Protein 1H7N (pdb70)

InterPro domains:
  IPR001731 Delta-aminolevulinic acid dehydratase [NF006762] (25-340)
  IPR001731 Delta-aminolevulinic acid dehydratase [PF00490] (22-337)
  IPR001731 Delta-aminolevulinic acid dehydratase [PIRSF001415] (22-340)
  IPR001731 Delta-aminolevulinic acid dehydratase [PR00144] (134-148)
  IPR001731 Delta-aminolevulinic acid dehydratase [PR00144] (165-184)
  IPR001731 Delta-aminolevulinic acid dehydratase [PR00144] (204-223)
  IPR001731 Delta-aminolevulinic acid dehydratase [PR00144] (256-272)
  IPR001731 Delta-aminolevulinic acid dehydratase [PR00144] (282-297)
  IPR001731 Delta-aminolevulinic acid dehydratase [PR00144] (312-331)
  IPR001731 Delta-aminolevulinic acid dehydratase [PTHR11458] (10-341)
  IPR001731 Delta-aminolevulinic acid dehydratase [SM01004] (13-338)
  IPR013785 Aldolase-type TIM barrel [G3DSA:3.20.20.70] (1-342)
  IPR030656 Delta-aminolevulinic acid dehydratase, active site [PS00169] (256-268)

Radius of gyration: 21.93 Å; Cα contacts (8 Å, |Δi|>4): 673; chains: 1; bounding box: 39×44×82 Å

CATH classification: 3.20.20.70

Organism: Saccharomyces cerevisiae (strain ATCC 204508 / S288c) (NCBI:txid559292)

Secondary structure (DSSP, 8-state):
---------PPPPGGG--GGGSSSHHHHHHT-SS---GGGEEEEEEEESSTT-EEE-TTSTT-EEE-HHHHHHHHHHHHHTT--EEEEEEE--STT--BTT-GGGG-TTSHHHHHHHHHHHH-TTSEEEEEE-STTTBTT--SSPBPTTSSB-HHHHHHHHHHHHHHHHHHT-SEEEE----TTHHHHHHHHHHHTT-TTT-EEEEEEEEB-SS--HHHHHHHT---SSS-STTTSBPTT-HHHHHHHHHHHHHTT-SEEEEESSGGGHHHHHHHHHHTTTS-EEEEE-HHHHHHHHHHHHTTSS-HHHHHHHHHHHHHHTT-SEEEETTHHHHHHHTT-

GO terms:
  GO:0004655 porphobilinogen synthase activity (F, IDA)
  GO:0008270 zinc ion binding (F, IDA)
  GO:0004655 porphobilinogen synthase activity (F, IMP)
  GO:0005634 nucleus (C, HDA)
  GO:0005737 cytoplasm (C, HDA)
  GO:0006783 heme biosynthetic process (P, IMP)

Solvent-accessible surface area: 16660 Å² total; per-residue (Å²): 218,180,95,82,146,176,143,180,122,154,122,106,121,162,100,80,87,130,61,57,24,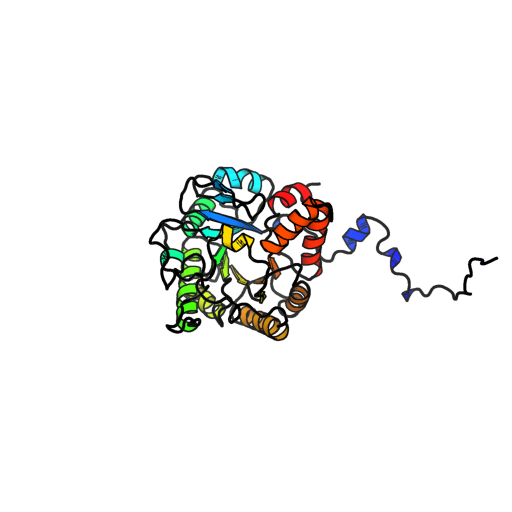123,101,96,82,88,30,131,99,179,110,50,158,78,111,23,64,48,84,25,0,6,2,2,3,1,0,2,28,70,64,93,25,74,55,134,9,145,42,1,34,113,9,20,27,2,0,28,101,105,0,89,113,45,0,127,61,10,49,86,72,24,5,128,8,0,0,1,3,1,1,11,80,103,124,87,35,72,39,85,52,0,78,12,3,19,51,92,79,7,7,4,8,77,0,0,108,25,0,91,123,104,22,84,155,5,83,0,4,0,12,0,6,0,10,6,8,2,63,26,5,12,1,0,11,43,118,161,108,38,76,39,26,138,138,146,0,12,63,45,0,12,39,0,0,14,49,1,7,134,18,24,6,46,1,0,0,0,6,0,5,5,84,19,0,0,152,34,0,37,136,18,0,75,110,29,114,16,29,152,128,6,58,0,3,0,0,0,0,14,0,8,48,149,22,16,44,16,27,70,72,0,1,48,3,59,27,51,141,62,92,14,150,138,22,7,16,58,74,100,12,132,43,84,0,90,171,6,0,84,59,1,52,91,42,18,8,48,0,0,0,0,10,3,0,52,105,24,42,87,6,0,96,13,0,18,104,35,0,148,123,33,32,5,0,0,2,1,2,1,10,3,2,22,87,25,17,57,24,25,140,172,63,104,47,86,43,84,83,35,0,42,109,14,0,93,3,0,4,151,8,14,0,93,41,0,0,0,2,0,0,32,42,0,0,63,38,44,98,151

B-factor: mean 21.44, std 12.32, range [6.53, 101.84]

Foldseek 3Di:
DDDDDDDDDDPDDPVVDPPVQDVDPVSVVVPFPDDDDLAQEEEEAEEELPQQDFADQVLFPPHTHHHLVCVLVVCVVVVVLPHAYYEYAFAYDDPPQAALALPCLLPCSTRLLSVQVSCCVRPVRHAYEYEFFRLLRHPFLAGFHADPVRHHDQVSGLVSRLVSLLSSLVSHHQEYEYPRQRPPSLLSNLVSCVVVVCNVRYAYEYQQQFADDDQAVSVCSSSVRAGHPDHSDVRHDHLVCLVSSLVSLLVNVVSRHQEYEHPAALSPLVSLLSSCVSVVVHAYEHEPHRRNNSVLVVCVVVVNDPSVVVVCVRVSSRVNSRHSHYHDNCSSVVSVVVVD

Sequence (340 aa):
MHTAEFLETEPTEISSVLAGGYNHPLLRQWQSERQLTKNMLIFPLFISDNPDDFTEIDSLPNINRIGVNRLKDYLKPLVAKGLRSVILFGVPLIPGTKDPVGTAADDPAGPVIQGIKFIREYFPELYIICDVCLCEYTSHGHCGVLYDDGTINRERSVSRLAAVAVNYAKAGAHCVAPSDMIDGRIRDIKRGLINANLAHKTFVLSYAAKFSGNLYGPFRDAACSAPSNGDRKCYQLPPAGRGLARRALERDMSEGADGIIVKPSTFYLDIMRDASEICKDLPICAYHVSGEYAMLHAAAEKGVVDLKTIAFESHQGFLRAGARLIITYLAPEFLDWLDE

Structure (mmCIF, N/CA/C/O backbone):
data_1H7N
#
_entry.id   1H7N
#
_cell.length_a   103.200
_cell.length_b   103.200
_cell.length_c   167.700
_cell.angle_alpha   90.00
_cell.angle_beta   90.00
_cell.angle_gamma   90.00
#
_symmetry.space_group_name_H-M   'I 4 2 2'
#
loop_
_entity.id
_entity.type
_entity.pdbx_description
1 polymer '5-AMINOLAEVULINIC ACID DEHYDRATASE'
2 non-polymer 'LAEVULINIC ACID'
3 non-polymer 'ZINC ION'
4 water water
#
loop_
_atom_site.group_PDB
_atom_site.id
_atom_site.type_symbol
_atom_site.label_atom_id
_atom_site.label_alt_id
_atom_site.label_comp_id
_atom_site.label_asym_id
_atom_site.label_entity_id
_atom_site.label_seq_id
_atom_site.pdbx_PDB_ins_code
_atom_site.Cartn_x
_atom_site.Cartn_y
_atom_site.Cartn_z
_atom_site.occupancy
_atom_site.B_iso_or_equiv
_atom_site.auth_seq_id
_atom_site.auth_comp_id
_atom_site.auth_asym_id
_atom_site.auth_atom_id
_atom_site.pdbx_PDB_model_num
ATOM 1 N N . MET A 1 1 ? 31.569 16.252 -46.246 1.00 19.39 1 MET A N 1
ATOM 2 C CA . MET A 1 1 ? 31.244 17.153 -45.140 1.00 19.81 1 MET A CA 1
ATOM 3 C C . MET A 1 1 ? 30.586 16.369 -43.998 1.00 18.56 1 MET A C 1
ATOM 4 O O . MET A 1 1 ? 29.805 15.484 -44.316 1.00 20.31 1 MET A O 1
ATOM 9 N N . HIS A 1 2 ? 30.909 16.714 -42.761 1.00 17.00 2 HIS A N 1
ATOM 10 C CA . HIS A 1 2 ? 30.093 16.223 -41.638 1.00 17.64 2 HIS A CA 1
ATOM 11 C C . HIS A 1 2 ? 28.820 17.045 -41.674 1.00 11.45 2 HIS A C 1
ATOM 12 O O . HIS A 1 2 ? 28.893 18.267 -41.577 1.00 19.71 2 HIS A O 1
ATOM 19 N N . THR A 1 3 ? 27.669 16.402 -41.833 1.00 17.00 3 THR A N 1
ATOM 20 C CA . THR A 1 3 ? 26.388 17.101 -41.875 1.00 17.35 3 THR A CA 1
ATOM 21 C C . THR A 1 3 ? 25.527 16.664 -40.672 1.00 15.64 3 THR A C 1
ATOM 22 O O . THR A 1 3 ? 25.837 15.573 -40.187 1.00 19.24 3 THR A O 1
ATOM 26 N N . ALA A 1 4 ? 24.568 17.492 -40.293 1.00 23.42 4 ALA A N 1
ATOM 27 C CA . ALA A 1 4 ? 23.669 17.198 -39.178 1.00 18.35 4 ALA A CA 1
ATOM 28 C C . ALA A 1 4 ? 22.700 16.073 -39.526 1.00 19.17 4 ALA A C 1
ATOM 29 O O . ALA A 1 4 ? 21.803 16.211 -40.360 1.00 20.04 4 ALA A O 1
ATOM 31 N N . GLU A 1 5 ? 22.859 14.953 -38.826 1.00 18.68 5 GLU A N 1
ATOM 32 C CA . GLU A 1 5 ? 22.034 13.765 -39.006 1.00 17.07 5 GLU A CA 1
ATOM 33 C C . GLU A 1 5 ? 20.792 13.808 -38.119 1.00 18.07 5 GLU A C 1
ATOM 34 O O . GLU A 1 5 ? 20.903 14.248 -36.976 1.00 15.22 5 GLU A O 1
ATOM 40 N N . PHE A 1 6 ? 19.659 13.385 -38.641 1.00 16.00 6 PHE A N 1
ATOM 41 C CA . PHE A 1 6 ? 18.378 13.415 -37.956 1.00 19.63 6 PHE A CA 1
ATOM 42 C C . PHE A 1 6 ? 17.745 12.032 -38.123 1.00 25.61 6 PHE A C 1
ATOM 43 O O . PHE A 1 6 ? 17.466 11.599 -39.241 1.00 18.46 6 PHE A O 1
ATOM 51 N N . LEU A 1 7 ? 17.530 11.319 -37.009 1.00 15.39 7 LEU A N 1
ATOM 52 C CA . LEU A 1 7 ? 17.003 9.983 -37.217 1.00 11.13 7 LEU A CA 1
ATOM 53 C C . LEU A 1 7 ? 15.505 10.061 -37.515 1.00 15.24 7 LEU A C 1
ATOM 54 O O . LEU A 1 7 ? 14.824 11.004 -37.134 1.00 20.08 7 LEU A O 1
ATOM 59 N N . GLU A 1 8 ? 15.041 9.036 -38.216 1.00 18.66 8 GLU A N 1
ATOM 60 C CA . GLU A 1 8 ? 13.630 8.954 -38.550 1.00 21.48 8 GLU A CA 1
ATOM 61 C C . GLU A 1 8 ? 12.842 8.757 -37.250 1.00 20.79 8 GLU A C 1
ATOM 62 O O . GLU A 1 8 ? 13.230 7.933 -36.435 1.00 27.89 8 GLU A O 1
ATOM 68 N N . THR A 1 9 ? 11.780 9.530 -37.099 1.00 27.51 9 THR A N 1
ATOM 69 C CA . THR A 1 9 ? 10.945 9.514 -35.915 1.00 35.73 9 THR A CA 1
ATOM 70 C C . THR A 1 9 ? 9.607 8.802 -36.106 1.00 28.28 9 THR A C 1
ATOM 71 O O . THR A 1 9 ? 9.094 8.703 -37.208 1.00 31.02 9 THR A O 1
ATOM 75 N N . GLU A 1 10 ? 9.054 8.341 -34.992 1.00 25.69 10 GLU A N 1
ATOM 76 C CA . GLU A 1 10 ? 7.667 7.965 -34.857 1.00 22.67 10 GLU A CA 1
ATOM 77 C C . GLU A 1 10 ? 6.846 9.138 -34.341 1.00 16.40 10 GLU A C 1
ATOM 78 O O . GLU A 1 10 ? 7.388 10.062 -33.717 1.00 18.76 10 GLU A O 1
ATOM 84 N N . PRO A 1 11 ? 5.539 9.091 -34.585 1.00 21.50 11 PRO A N 1
ATOM 85 C CA . PRO A 1 11 ? 4.667 10.133 -34.035 1.00 21.35 11 PRO A CA 1
ATOM 86 C C . PRO A 1 11 ? 4.865 10.241 -32.518 1.00 13.06 11 PRO A C 1
ATOM 87 O O . PRO A 1 11 ? 5.047 9.206 -31.891 1.00 17.22 11 PRO A O 1
ATOM 91 N N . THR A 1 12 ? 4.820 11.463 -32.039 1.00 14.63 12 THR A N 1
ATOM 92 C CA . THR A 1 12 ? 4.905 11.767 -30.610 1.00 11.66 12 THR A CA 1
ATOM 93 C C . THR A 1 12 ? 3.918 10.930 -29.813 1.00 17.02 12 THR A C 1
ATOM 94 O O . THR A 1 12 ? 2.731 10.819 -30.125 1.00 17.04 12 THR A O 1
ATOM 98 N N . GLU A 1 13 ? 4.338 10.289 -28.710 1.00 13.02 13 GLU A N 1
ATOM 99 C CA . GLU A 1 13 ? 3.364 9.668 -27.826 1.00 11.59 13 GLU A CA 1
ATOM 100 C C . GLU A 1 13 ? 2.885 10.718 -26.815 1.00 10.78 13 GLU A C 1
ATOM 101 O O . GLU A 1 13 ? 3.687 11.491 -26.305 1.00 12.29 13 GLU A O 1
ATOM 107 N N . ILE A 1 14 ? 1.578 10.731 -26.565 1.00 11.28 14 ILE A N 1
ATOM 108 C CA . ILE A 1 14 ? 1.020 11.698 -25.635 1.00 12.18 14 ILE A CA 1
ATOM 109 C C . ILE A 1 14 ? 1.695 11.570 -24.251 1.00 9.66 14 ILE A C 1
ATOM 110 O O . ILE A 1 14 ? 1.958 12.591 -23.629 1.00 11.74 14 ILE A O 1
ATOM 115 N N . SER A 1 15 ? 1.987 10.333 -23.869 1.00 12.39 15 SER A N 1
ATOM 116 C CA . SER A 1 15 ? 2.633 10.124 -22.546 1.00 11.49 15 SER A CA 1
ATOM 117 C C . SER A 1 15 ? 3.974 10.815 -22.431 1.00 14.75 15 SER A C 1
ATOM 118 O O . SER A 1 15 ? 4.445 11.044 -21.297 1.00 16.21 15 SER A O 1
ATOM 121 N N . SER A 1 16 ? 4.644 11.168 -23.543 1.00 10.74 16 SER A N 1
ATOM 122 C CA . SER A 1 16 ? 5.930 11.844 -23.516 1.00 10.28 16 SER A CA 1
ATOM 123 C C . SER A 1 16 ? 5.811 13.331 -23.184 1.00 9.73 16 SER A C 1
ATOM 124 O O . SER A 1 16 ? 6.805 13.965 -22.819 1.00 11.66 16 SER A O 1
ATOM 127 N N . VAL A 1 17 ? 4.627 13.913 -23.366 1.00 10.81 17 VAL A N 1
ATOM 128 C CA . VAL A 1 17 ? 4.490 15.359 -23.459 1.00 10.55 17 VAL A CA 1
ATOM 129 C C . VAL A 1 17 ? 4.067 15.955 -22.098 1.00 9.96 17 VAL A C 1
ATOM 130 O O . VAL A 1 17 ? 2.902 15.914 -21.729 1.00 12.11 17 VAL A O 1
ATOM 134 N N . LEU A 1 18 ? 5.080 16.466 -21.423 1.00 11.73 18 LEU A N 1
ATOM 135 C CA . LEU A 1 18 ? 4.898 17.156 -20.142 1.00 9.79 18 LEU A CA 1
ATOM 136 C C . LEU A 1 18 ? 4.838 18.660 -20.302 1.00 12.84 18 LEU A C 1
ATOM 137 O O . LEU A 1 18 ? 4.380 19.356 -19.410 1.00 11.60 18 LEU A O 1
ATOM 142 N N . ALA A 1 19 ? 5.329 19.198 -21.434 1.00 11.68 19 ALA A N 1
ATOM 143 C CA . ALA A 1 19 ? 5.563 20.629 -21.594 1.00 15.62 19 ALA A CA 1
ATOM 144 C C . ALA A 1 19 ? 4.321 21.511 -21.521 1.00 10.73 19 ALA A C 1
ATOM 145 O O . ALA A 1 19 ? 4.428 22.699 -21.188 1.00 11.74 19 ALA A O 1
ATOM 147 N N . GLY A 1 20 ? 3.137 20.975 -21.794 1.00 9.72 20 GLY A N 1
ATOM 148 C CA . GLY A 1 20 ? 1.909 21.749 -21.658 1.00 10.26 20 GLY A CA 1
ATOM 149 C C . GLY A 1 20 ? 1.672 22.293 -20.265 1.00 9.18 20 GLY A C 1
ATOM 150 O O . GLY A 1 20 ? 0.922 23.232 -20.042 1.00 10.49 20 GLY A O 1
ATOM 151 N N . GLY A 1 21 ? 2.341 21.673 -19.282 1.00 12.14 21 GLY A N 1
ATOM 152 C CA . GLY A 1 21 ? 2.116 22.067 -17.913 1.00 13.28 21 GLY A CA 1
ATOM 153 C C . GLY A 1 21 ? 3.029 23.131 -17.380 1.00 11.68 21 GLY A C 1
ATOM 154 O O . GLY A 1 21 ? 2.811 23.596 -16.252 1.00 13.56 21 GLY A O 1
ATOM 155 N N . TYR A 1 22 ? 4.044 23.586 -18.115 1.00 13.56 22 TYR A N 1
ATOM 156 C CA . TYR A 1 22 ? 4.944 24.550 -17.472 1.00 12.70 22 TYR A CA 1
ATOM 157 C C . TYR A 1 22 ? 5.584 25.538 -18.436 1.00 18.08 22 TYR A C 1
ATOM 158 O O . TYR A 1 22 ? 6.745 25.918 -18.234 1.00 17.11 22 TYR A O 1
ATOM 167 N N . ASN A 1 23 ? 4.826 25.972 -19.436 1.00 13.98 23 ASN A N 1
ATOM 168 C CA . ASN A 1 23 ? 5.328 26.889 -20.459 1.00 13.83 23 ASN A CA 1
ATOM 169 C C . ASN A 1 23 ? 5.040 28.361 -20.234 1.00 15.95 23 ASN A C 1
ATOM 170 O O . ASN A 1 23 ? 5.317 29.169 -21.131 1.00 18.34 23 ASN A O 1
ATOM 175 N N . HIS A 1 24 ? 4.519 28.744 -19.080 1.00 15.13 24 HIS A N 1
ATOM 176 C CA . HIS A 1 24 ? 4.202 30.110 -18.694 1.00 11.91 24 HIS A CA 1
ATOM 177 C C . HIS A 1 24 ? 4.552 30.338 -17.227 1.00 19.22 24 HIS A C 1
ATOM 178 O O . HIS A 1 24 ? 4.450 29.416 -16.394 1.00 14.30 24 HIS A O 1
ATOM 185 N N . PRO A 1 25 ? 4.945 31.552 -16.855 1.00 19.17 25 PRO A N 1
ATOM 186 C CA . PRO A 1 25 ? 5.295 31.812 -15.451 1.00 19.30 25 PRO A CA 1
ATOM 187 C C . PRO A 1 25 ? 4.167 31.507 -14.483 1.00 16.59 25 PRO A C 1
ATOM 188 O O . PRO A 1 25 ? 4.462 31.030 -13.371 1.00 18.53 25 PRO A O 1
ATOM 192 N N . LEU A 1 26 ? 2.912 31.771 -14.827 1.00 13.98 26 LEU A N 1
ATOM 193 C CA . LEU A 1 26 ? 1.836 31.440 -13.887 1.00 13.67 26 LEU A CA 1
ATOM 194 C C . LEU A 1 26 ? 1.777 29.928 -13.653 1.00 14.05 26 LEU A C 1
ATOM 195 O O . LEU A 1 26 ? 1.556 29.441 -12.544 1.00 15.02 26 LEU A O 1
ATOM 200 N N . LEU A 1 27 ? 1.979 29.113 -14.680 1.00 13.30 27 LEU A N 1
ATOM 201 C CA . LEU A 1 27 ? 1.966 27.662 -14.560 1.00 14.05 27 LEU A CA 1
ATOM 202 C C . LEU A 1 27 ? 3.066 27.137 -13.656 1.00 15.16 27 LEU A C 1
ATOM 203 O O . LEU A 1 27 ? 2.860 26.213 -12.864 1.00 14.99 27 LEU A O 1
ATOM 208 N N . ARG A 1 28 ? 4.251 27.717 -13.767 1.00 20.59 28 ARG A N 1
ATOM 209 C CA . ARG A 1 28 ? 5.329 27.213 -12.885 1.00 22.41 28 ARG A CA 1
ATOM 210 C C . ARG A 1 28 ? 4.927 27.463 -11.446 1.00 16.28 28 ARG A C 1
ATOM 211 O O . ARG A 1 28 ? 5.342 26.710 -10.550 1.00 24.20 28 ARG A O 1
ATOM 219 N N . GLN A 1 29 ? 4.060 28.423 -11.144 1.00 19.43 29 GLN A N 1
ATOM 220 C CA . GLN A 1 29 ? 3.425 28.567 -9.845 1.00 17.89 29 GLN A CA 1
ATOM 221 C C . GLN A 1 29 ? 2.315 27.554 -9.557 1.00 22.77 29 GLN A C 1
ATOM 222 O O . GLN A 1 29 ? 2.307 26.989 -8.449 1.00 23.49 29 GLN A O 1
ATOM 228 N N . TRP A 1 30 ? 1.378 27.312 -10.459 1.00 15.43 30 TRP A N 1
ATOM 229 C CA . TRP A 1 30 ? 0.387 26.258 -10.410 1.00 13.17 30 TRP A CA 1
ATOM 230 C C . TRP A 1 30 ? 1.049 24.918 -10.083 1.00 14.92 30 TRP A C 1
ATOM 231 O O . TRP A 1 30 ? 0.431 24.028 -9.479 1.00 16.73 30 TRP A O 1
ATOM 242 N N . GLN A 1 31 ? 2.299 24.705 -10.495 1.00 12.98 31 GLN A N 1
ATOM 243 C CA . GLN A 1 31 ? 2.938 23.411 -10.291 1.00 12.82 31 GLN A CA 1
ATOM 244 C C . GLN A 1 31 ? 3.475 23.251 -8.865 1.00 12.02 31 GLN A C 1
ATOM 245 O O . GLN A 1 31 ? 3.914 22.154 -8.532 1.00 14.69 31 GLN A O 1
ATOM 251 N N . SER A 1 32 ? 3.447 24.294 -8.061 1.00 13.14 32 SER A N 1
ATOM 252 C CA . SER A 1 32 ? 3.931 24.064 -6.672 1.00 13.71 32 SER A CA 1
ATOM 253 C C . SER A 1 32 ? 2.848 23.423 -5.825 1.00 14.26 32 SER A C 1
ATOM 254 O O . SER A 1 32 ? 1.665 23.767 -5.955 1.00 18.72 32 SER A O 1
ATOM 257 N N . GLU A 1 33 ? 3.230 22.516 -4.922 1.00 14.34 33 GLU A N 1
ATOM 258 C CA . GLU A 1 33 ? 2.145 21.917 -4.125 1.00 18.12 33 GLU A CA 1
ATOM 259 C C . GLU A 1 33 ? 1.887 22.828 -2.913 1.00 15.52 33 GLU A C 1
ATOM 260 O O . GLU A 1 33 ? 0.811 22.751 -2.343 1.00 20.77 33 GLU A O 1
ATOM 266 N N . ARG A 1 34 ? 2.854 23.697 -2.640 1.00 14.93 34 ARG A N 1
ATOM 267 C CA . ARG A 1 34 ? 2.576 24.712 -1.598 1.00 17.15 34 ARG A CA 1
ATOM 268 C C . ARG A 1 34 ? 3.341 25.992 -1.915 1.00 16.04 34 ARG A C 1
ATOM 269 O O . ARG A 1 34 ? 4.519 25.968 -2.267 1.00 19.00 34 ARG A O 1
ATOM 277 N N . GLN A 1 35 ? 2.642 27.129 -1.804 1.00 18.02 35 GLN A N 1
ATOM 278 C CA . GLN A 1 35 ? 3.283 28.422 -2.025 1.00 16.43 35 GLN A CA 1
ATOM 279 C C . GLN A 1 35 ? 3.753 29.103 -0.739 1.00 15.40 35 GLN A C 1
ATOM 280 O O . GLN A 1 35 ? 3.060 28.953 0.264 1.00 19.04 35 GLN A O 1
ATOM 286 N N . LEU A 1 36 ? 4.870 29.778 -0.826 1.00 16.87 36 LEU A N 1
ATOM 287 C CA . LEU A 1 36 ? 5.437 30.474 0.330 1.00 18.77 36 LEU A CA 1
ATOM 288 C C . LEU A 1 36 ? 4.595 31.683 0.704 1.00 17.22 36 LEU A C 1
ATOM 289 O O . LEU A 1 36 ? 4.348 32.556 -0.134 1.00 15.70 36 LEU A O 1
ATOM 294 N N . THR A 1 37 ? 4.142 31.772 1.952 1.00 19.33 37 THR A N 1
ATOM 295 C CA . THR A 1 37 ? 3.448 32.964 2.457 1.00 14.86 37 THR A CA 1
ATOM 296 C C . THR A 1 37 ? 4.202 33.444 3.696 1.00 17.01 37 THR A C 1
ATOM 297 O O . THR A 1 37 ? 4.961 32.678 4.314 1.00 17.31 37 THR A O 1
ATOM 301 N N . LYS A 1 38 ? 3.988 34.698 4.070 1.00 18.81 38 LYS A N 1
ATOM 302 C CA . LYS A 1 38 ? 4.660 35.277 5.229 1.00 15.76 38 LYS A CA 1
ATOM 303 C C . LYS A 1 38 ? 4.362 34.569 6.549 1.00 14.98 38 LYS A C 1
ATOM 304 O O . LYS A 1 38 ? 5.251 34.433 7.413 1.00 16.78 38 LYS A O 1
ATOM 310 N N . ASN A 1 39 ? 3.124 34.108 6.731 1.00 14.10 39 ASN A N 1
ATOM 311 C CA . ASN A 1 39 ? 2.802 33.442 8.003 1.00 17.04 39 ASN A CA 1
ATOM 312 C C . ASN A 1 39 ? 3.522 32.103 8.169 1.00 16.19 39 ASN A C 1
ATOM 313 O O . ASN A 1 39 ? 3.382 31.512 9.248 1.00 18.48 39 ASN A O 1
ATOM 318 N N . MET A 1 40 ? 4.254 31.589 7.176 1.00 13.93 40 MET A N 1
ATOM 319 C CA . MET A 1 40 ? 5.031 30.370 7.340 1.00 13.97 40 MET A CA 1
ATOM 320 C C . MET A 1 40 ? 6.396 30.577 7.977 1.00 12.80 40 MET A C 1
ATOM 321 O O . MET A 1 40 ? 7.084 29.609 8.319 1.00 15.28 40 MET A O 1
ATOM 326 N N . LEU A 1 41 ? 6.801 31.839 8.090 1.00 11.82 41 LEU A N 1
ATOM 327 C CA . LEU A 1 41 ? 8.139 32.189 8.506 1.00 14.91 41 LEU A CA 1
ATOM 328 C C . LEU A 1 41 ? 8.249 32.273 10.026 1.00 15.21 41 LEU A C 1
ATOM 329 O O . LEU A 1 41 ? 7.347 32.827 10.661 1.00 20.49 41 LEU A O 1
ATOM 334 N N . ILE A 1 42 ? 9.326 31.728 10.548 1.00 11.77 42 ILE A N 1
ATOM 335 C CA . ILE A 1 42 ? 9.617 31.796 11.984 1.00 14.65 42 ILE A CA 1
ATOM 336 C C . ILE A 1 42 ? 11.024 32.360 12.112 1.00 12.62 42 ILE A C 1
ATOM 337 O O . ILE A 1 42 ? 12.003 31.889 11.559 1.00 14.09 42 ILE A O 1
ATOM 342 N N . PHE A 1 43 ? 11.160 33.460 12.870 1.00 14.05 43 PHE A N 1
ATOM 343 C CA . PHE A 1 43 ? 12.439 34.138 12.925 1.00 12.71 43 PHE A CA 1
ATOM 344 C C . PHE A 1 43 ? 13.151 33.946 14.261 1.00 11.94 43 PHE A C 1
ATOM 345 O O . PHE A 1 43 ? 12.486 34.268 15.259 1.00 14.34 43 PHE A O 1
ATOM 353 N N . PRO A 1 44 ? 14.359 33.431 14.294 1.00 13.66 44 PRO A N 1
ATOM 354 C CA . PRO A 1 44 ? 15.095 33.269 15.556 1.00 12.78 44 PRO A CA 1
ATOM 355 C C . PRO A 1 44 ? 15.540 34.616 16.133 1.00 17.89 44 PRO A C 1
ATOM 356 O O . PRO A 1 44 ? 15.945 35.520 15.413 1.00 17.40 44 PRO A O 1
ATOM 360 N N . LEU A 1 45 ? 15.421 34.712 17.455 1.00 14.87 45 LEU A N 1
ATOM 361 C CA . LEU A 1 45 ? 15.952 35.823 18.221 1.00 16.80 45 LEU A CA 1
ATOM 362 C C . LEU A 1 45 ? 16.958 35.278 19.238 1.00 17.41 45 LEU A C 1
ATOM 363 O O .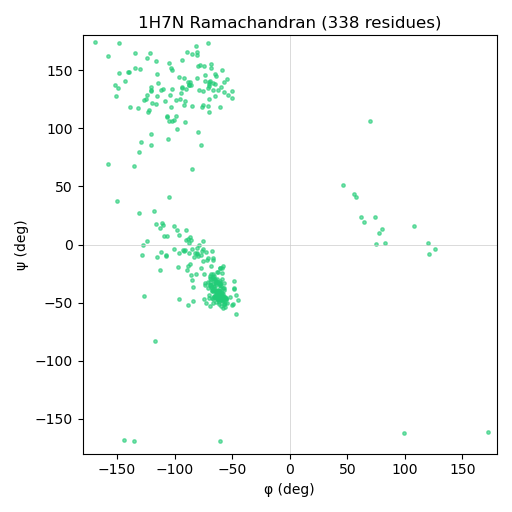 LEU A 1 45 ? 16.672 34.311 19.941 1.00 16.07 45 LEU A O 1
ATOM 368 N N . PHE A 1 46 ? 18.106 35.911 19.316 1.00 17.12 46 PHE A N 1
ATOM 369 C CA . PHE A 1 46 ? 19.100 35.597 20.335 1.00 13.93 46 PHE A CA 1
ATOM 370 C C . PHE A 1 46 ? 19.033 36.666 21.423 1.00 18.04 46 PHE A C 1
ATOM 371 O O . PHE A 1 46 ? 19.469 37.797 21.152 1.00 19.08 46 PHE A O 1
ATOM 379 N N . ILE A 1 47 ? 18.487 36.322 22.582 1.00 15.78 47 ILE A N 1
ATOM 380 C CA . ILE A 1 47 ? 18.307 37.353 23.620 1.00 15.74 47 ILE A CA 1
ATOM 381 C C . ILE A 1 47 ? 19.436 37.283 24.652 1.00 15.29 47 ILE A C 1
ATOM 382 O O . ILE A 1 47 ? 19.718 36.251 25.261 1.00 17.29 47 ILE A O 1
ATOM 387 N N . SER A 1 48 ? 20.108 38.425 24.813 1.00 16.61 48 SER A N 1
ATOM 388 C CA . SER A 1 48 ? 21.176 38.617 25.783 1.00 20.98 48 SER A CA 1
ATOM 389 C C . SER A 1 48 ? 20.658 38.881 27.191 1.00 19.35 48 SER A C 1
ATOM 390 O O . SER A 1 48 ? 19.563 39.427 27.376 1.00 20.93 48 SER A O 1
ATOM 393 N N . ASP A 1 49 ? 21.422 38.558 28.231 1.00 19.97 49 ASP A N 1
ATOM 394 C CA . ASP A 1 49 ? 21.031 39.015 29.571 1.00 18.21 49 ASP A CA 1
ATOM 395 C C . ASP A 1 49 ? 21.570 40.416 29.870 1.00 19.77 49 ASP A C 1
ATOM 396 O O . ASP A 1 49 ? 21.389 40.877 31.002 1.00 23.21 49 ASP A O 1
ATOM 401 N N . ASN A 1 50 ? 22.176 41.115 28.936 1.00 21.32 50 ASN A N 1
ATOM 402 C CA . ASN A 1 50 ? 22.419 42.553 29.058 1.00 20.28 50 ASN A CA 1
ATOM 403 C C . ASN A 1 50 ? 21.326 43.285 28.274 1.00 24.36 50 ASN A C 1
ATOM 404 O O . ASN A 1 50 ? 21.341 43.224 27.032 1.00 24.97 50 ASN A O 1
ATOM 409 N N . PRO A 1 51 ? 20.453 43.947 29.014 1.00 22.06 51 PRO A N 1
ATOM 410 C CA . PRO A 1 51 ? 19.243 44.535 28.427 1.00 17.02 51 PRO A CA 1
ATOM 411 C C . PRO A 1 51 ? 19.551 45.519 27.315 1.00 20.53 51 PRO A C 1
ATOM 412 O O . PRO A 1 51 ? 18.669 45.819 26.502 1.00 24.75 51 PRO A O 1
ATOM 416 N N . ASP A 1 52 ? 20.770 46.040 27.225 1.00 25.73 52 ASP A N 1
ATOM 417 C CA . ASP A 1 52 ? 21.023 47.091 26.232 1.00 27.74 52 ASP A CA 1
ATOM 418 C C . ASP A 1 52 ? 21.833 46.554 25.068 1.00 29.59 52 ASP A C 1
ATOM 419 O O . ASP A 1 52 ? 22.287 47.285 24.177 1.00 26.85 52 ASP A O 1
ATOM 424 N N . ASP A 1 53 ? 22.055 45.233 25.045 1.00 23.78 53 ASP A N 1
ATOM 425 C CA . ASP A 1 53 ? 22.852 44.625 23.999 1.00 24.03 53 ASP A CA 1
ATOM 426 C C . ASP A 1 53 ? 22.213 44.750 22.616 1.00 19.08 53 ASP A C 1
ATOM 427 O O . ASP A 1 53 ? 20.998 44.693 22.462 1.00 25.73 53 ASP A O 1
ATOM 432 N N . PHE A 1 54 ? 23.073 44.882 21.631 1.00 26.72 54 PHE A N 1
ATOM 433 C CA . PHE A 1 54 ? 22.763 44.741 20.216 1.00 23.65 54 PHE A CA 1
ATOM 434 C C . PHE A 1 54 ? 24.091 44.412 19.539 1.00 24.52 54 PHE A C 1
ATOM 435 O O . PHE A 1 54 ? 24.686 45.199 18.820 1.00 45.49 54 PHE A O 1
ATOM 443 N N . THR A 1 55 ? 24.554 43.207 19.846 1.00 24.06 55 THR A N 1
ATOM 444 C CA . THR A 1 55 ? 25.888 42.819 19.446 1.00 22.14 55 THR A CA 1
ATOM 445 C C . THR A 1 55 ? 25.893 42.070 18.123 1.00 30.00 55 THR A C 1
ATOM 446 O O . THR A 1 55 ? 25.127 41.132 17.924 1.00 25.40 55 THR A O 1
ATOM 450 N N . GLU A 1 56 ? 26.765 42.508 17.222 1.00 25.96 56 GLU A N 1
ATOM 451 C CA . GLU A 1 56 ? 26.909 41.795 15.962 1.00 28.23 56 GLU A CA 1
ATOM 452 C C . GLU A 1 56 ? 27.561 40.440 16.205 1.00 35.49 56 GLU A C 1
ATOM 453 O O . GLU A 1 56 ? 28.467 40.267 17.024 1.00 28.25 56 GLU A O 1
ATOM 459 N N . ILE A 1 57 ? 27.073 39.432 15.487 1.00 31.76 57 ILE A N 1
ATOM 460 C CA . ILE A 1 57 ? 27.677 38.094 15.544 1.00 30.31 57 ILE A CA 1
ATOM 461 C C . ILE A 1 57 ? 28.467 37.912 14.257 1.00 37.90 57 ILE A C 1
ATOM 462 O O . ILE A 1 57 ? 27.864 37.773 13.192 1.00 41.75 57 ILE A O 1
ATOM 467 N N . ASP A 1 58 ? 29.789 37.968 14.351 1.00 42.95 58 ASP A N 1
ATOM 468 C CA . ASP A 1 58 ? 30.615 38.126 13.151 1.00 43.96 58 ASP A CA 1
ATOM 469 C C . ASP A 1 58 ? 30.342 37.019 12.144 1.00 42.01 58 ASP A C 1
ATOM 470 O O . ASP A 1 58 ? 30.261 37.252 10.935 1.00 37.39 58 ASP A O 1
ATOM 475 N N . SER A 1 59 ? 30.158 35.792 12.639 1.00 36.01 59 SER A N 1
ATOM 476 C CA . SER A 1 59 ? 29.977 34.685 11.710 1.00 29.03 59 SER A CA 1
ATOM 477 C C . SER A 1 59 ? 28.550 34.499 11.225 1.00 23.23 59 SER A C 1
ATOM 478 O O . SER A 1 59 ? 28.335 33.621 10.375 1.00 27.87 59 SER A O 1
ATOM 481 N N . LEU A 1 60 ? 27.597 35.253 11.708 1.00 19.36 60 LEU A N 1
ATOM 482 C CA . LEU A 1 60 ? 26.192 35.142 11.319 1.00 30.10 60 LEU A CA 1
ATOM 483 C C . LEU A 1 60 ? 25.690 36.456 10.729 1.00 28.23 60 LEU A C 1
ATOM 484 O O . LEU A 1 60 ? 25.264 37.389 11.406 1.00 24.95 60 LEU A O 1
ATOM 489 N N . PRO A 1 61 ? 25.739 36.535 9.404 1.00 24.34 61 PRO A N 1
ATOM 490 C CA . PRO A 1 61 ? 25.463 37.797 8.717 1.00 22.28 61 PRO A CA 1
ATOM 491 C C . PRO A 1 61 ? 24.134 38.445 9.075 1.00 26.98 61 PRO A C 1
ATOM 492 O O . PRO A 1 61 ? 23.074 37.821 9.021 1.00 24.57 61 PRO A O 1
ATOM 496 N N . ASN A 1 62 ? 24.194 39.729 9.442 1.00 19.27 62 ASN A N 1
ATOM 497 C CA . ASN A 1 62 ? 23.028 40.547 9.672 1.00 17.35 62 ASN A CA 1
ATOM 498 C C . ASN A 1 62 ? 22.152 40.111 10.844 1.00 15.68 62 ASN A C 1
ATOM 499 O O . ASN A 1 62 ? 20.988 40.504 10.921 1.00 21.02 62 ASN A O 1
ATOM 504 N N . ILE A 1 63 ? 22.736 39.315 11.734 1.00 20.62 63 ILE A N 1
ATOM 505 C CA . ILE A 1 63 ? 22.010 38.873 12.919 1.00 24.72 63 ILE A CA 1
ATOM 506 C C . ILE A 1 63 ? 22.738 39.329 14.175 1.00 22.02 63 ILE A C 1
ATOM 507 O O . ILE A 1 63 ? 23.956 39.191 14.229 1.00 22.60 63 ILE A O 1
ATOM 512 N N . ASN A 1 64 ? 22.010 39.851 15.153 1.00 27.92 64 ASN A N 1
ATOM 513 C CA . ASN A 1 64 ? 22.637 40.290 16.387 1.00 19.86 64 ASN A CA 1
ATOM 514 C C . ASN A 1 64 ? 22.112 39.593 17.633 1.00 22.29 64 ASN A C 1
ATOM 515 O O . ASN A 1 64 ? 21.059 38.965 17.655 1.00 29.18 64 ASN A O 1
ATOM 520 N N . ARG A 1 65 ? 22.889 39.753 18.708 1.00 18.79 65 ARG A N 1
ATOM 521 C CA . ARG A 1 65 ? 22.447 39.328 20.034 1.00 19.19 65 ARG A CA 1
ATOM 522 C C . ARG A 1 65 ? 21.846 40.556 20.714 1.00 19.71 65 ARG A C 1
ATOM 523 O O . ARG A 1 65 ? 22.477 41.616 20.772 1.00 26.55 65 ARG A O 1
ATOM 531 N N . ILE A 1 66 ? 20.615 40.441 21.165 1.00 16.87 66 ILE A N 1
ATOM 532 C CA . ILE A 1 66 ? 19.770 41.571 21.503 1.00 20.96 66 ILE A CA 1
ATOM 533 C C . ILE A 1 66 ? 19.266 41.492 22.930 1.00 27.02 66 ILE A C 1
ATOM 534 O O . ILE A 1 66 ? 18.735 40.483 23.380 1.00 24.41 66 ILE A O 1
ATOM 539 N N . GLY A 1 67 ? 19.440 42.576 23.700 1.00 22.49 67 GLY A N 1
ATOM 540 C CA . GLY A 1 67 ? 18.768 42.633 24.987 1.00 17.08 67 GLY A CA 1
ATOM 541 C C . GLY A 1 67 ? 17.396 43.234 24.899 1.00 16.73 67 GLY A C 1
ATOM 542 O O . GLY A 1 67 ? 16.992 43.853 23.911 1.00 18.49 67 GLY A O 1
ATOM 543 N N . VAL A 1 68 ? 16.597 43.072 25.952 1.00 21.52 68 VAL A N 1
ATOM 544 C CA . VAL A 1 68 ? 15.182 43.389 26.024 1.00 26.59 68 VAL A CA 1
ATOM 545 C C . VAL A 1 68 ? 14.874 44.855 25.776 1.00 24.90 68 VAL A C 1
ATOM 546 O O . VAL A 1 68 ? 13.849 45.191 25.178 1.00 25.83 68 VAL A O 1
ATOM 550 N N . ASN A 1 69 ? 15.774 45.735 26.205 1.00 28.42 69 ASN A N 1
ATOM 551 C CA . ASN A 1 69 ? 15.547 47.162 26.008 1.00 32.79 69 ASN A CA 1
ATOM 552 C C . ASN A 1 69 ? 15.734 47.567 24.552 1.00 31.94 69 ASN A C 1
ATOM 553 O O . ASN A 1 69 ? 15.469 48.708 24.193 1.00 31.23 69 ASN A O 1
ATOM 558 N N . ARG A 1 70 ? 16.185 46.642 23.707 1.00 23.97 70 ARG A N 1
ATOM 559 C CA . ARG A 1 70 ? 16.390 46.964 22.302 1.00 22.75 70 ARG A CA 1
ATOM 560 C C . ARG A 1 70 ? 15.383 46.210 21.431 1.00 27.78 70 ARG A C 1
ATOM 561 O O . ARG A 1 70 ? 15.290 46.410 20.216 1.00 24.46 70 ARG A O 1
ATOM 569 N N . LEU A 1 71 ? 14.622 45.319 22.066 1.00 22.21 71 LEU A N 1
ATOM 570 C CA . LEU A 1 71 ? 13.744 44.448 21.299 1.00 24.69 71 LEU A CA 1
ATOM 571 C C . LEU A 1 71 ? 12.636 45.211 20.589 1.00 22.33 71 LEU A C 1
ATOM 572 O O . LEU A 1 71 ? 12.359 44.929 19.424 1.00 24.26 71 LEU A O 1
ATOM 577 N N . LYS A 1 72 ? 11.997 46.144 21.287 1.00 20.50 72 LYS A N 1
ATOM 578 C CA . LYS A 1 72 ? 10.847 46.811 20.705 1.00 25.01 72 LYS A CA 1
ATOM 579 C C . LYS A 1 72 ? 11.178 47.463 19.364 1.00 26.07 72 LYS A C 1
ATOM 580 O O . LYS A 1 72 ? 10.420 47.310 18.406 1.00 21.83 72 LYS A O 1
ATOM 586 N N . ASP A 1 73 ? 12.299 48.174 19.290 1.00 22.98 73 ASP A N 1
ATOM 587 C CA . ASP A 1 73 ? 12.658 48.883 18.071 1.00 22.50 73 ASP A CA 1
ATOM 588 C C . ASP A 1 73 ? 13.039 47.935 16.939 1.00 27.97 73 ASP A C 1
ATOM 589 O O . ASP A 1 73 ? 12.793 48.256 15.772 1.00 23.86 73 ASP A O 1
ATOM 594 N N . TYR A 1 74 ? 13.629 46.813 17.344 1.00 24.05 74 TYR A N 1
ATOM 595 C CA . TYR A 1 74 ? 13.979 45.756 16.405 1.00 21.41 74 TYR A CA 1
ATOM 596 C C . TYR A 1 74 ? 12.758 45.076 15.818 1.00 20.16 74 TYR A C 1
ATOM 597 O O . TYR A 1 74 ? 12.709 44.868 14.606 1.00 24.68 74 TYR A O 1
ATOM 606 N N . LEU A 1 75 ? 11.786 44.731 16.652 1.00 16.96 75 LEU A N 1
ATOM 607 C CA . LEU A 1 75 ? 10.664 43.932 16.200 1.00 22.31 75 LEU A CA 1
ATOM 608 C C . LEU A 1 75 ? 9.557 44.756 15.561 1.00 24.80 75 LEU A C 1
ATOM 609 O O . LEU A 1 75 ? 8.868 44.207 14.694 1.00 23.13 75 LEU A O 1
ATOM 614 N N . LYS A 1 76 ? 9.371 46.008 15.985 1.00 21.66 76 LYS A N 1
ATOM 615 C CA . LYS A 1 76 ? 8.261 46.802 15.436 1.00 25.86 76 LYS A CA 1
ATOM 616 C C . LYS A 1 76 ? 8.189 46.792 13.913 1.00 21.36 76 LYS A C 1
ATOM 617 O O . LYS A 1 76 ? 7.126 46.493 13.361 1.00 22.11 76 LYS A O 1
ATOM 623 N N . PRO A 1 77 ? 9.268 47.089 13.200 1.00 24.20 77 PRO A N 1
ATOM 624 C CA . PRO A 1 77 ? 9.172 47.079 11.733 1.00 26.41 77 PRO A CA 1
ATOM 625 C C . PRO A 1 77 ? 8.935 45.681 11.162 1.00 24.38 77 PRO A C 1
ATOM 626 O O . PRO A 1 77 ? 8.256 45.480 10.152 1.00 25.69 77 PRO A O 1
ATOM 630 N N . LEU A 1 78 ? 9.499 44.666 11.806 1.00 17.39 78 LEU A N 1
ATOM 631 C CA . LEU A 1 78 ? 9.249 43.304 11.306 1.00 18.28 78 LEU A CA 1
ATOM 632 C C . LEU A 1 78 ? 7.799 42.918 11.432 1.00 18.33 78 LEU A C 1
ATOM 633 O O . LEU A 1 78 ? 7.182 42.332 10.534 1.00 21.84 78 LEU A O 1
ATOM 638 N N . VAL A 1 79 ? 7.215 43.224 12.596 1.00 15.56 79 VAL A N 1
ATOM 639 C CA . VAL A 1 79 ? 5.802 42.847 12.759 1.00 18.81 79 VAL A CA 1
ATOM 640 C C . VAL A 1 79 ? 4.985 43.658 11.775 1.00 19.17 79 VAL A C 1
ATOM 641 O O . VAL A 1 79 ? 3.962 43.264 11.217 1.00 21.06 79 VAL A O 1
ATOM 645 N N . ALA A 1 80 ? 5.487 44.875 11.504 1.00 22.52 80 ALA A N 1
ATOM 646 C CA . ALA A 1 80 ? 4.668 45.726 10.637 1.00 29.37 80 ALA A CA 1
ATOM 647 C C . ALA A 1 80 ? 4.651 45.156 9.219 1.00 28.73 80 ALA A C 1
ATOM 648 O O . ALA A 1 80 ? 3.682 45.371 8.483 1.00 29.83 80 ALA A O 1
ATOM 650 N N . LYS A 1 81 ? 5.701 44.432 8.846 1.00 23.96 81 LYS A N 1
ATOM 651 C CA . LYS A 1 81 ? 5.811 43.825 7.522 1.00 18.00 81 LYS A CA 1
ATOM 652 C C . LYS A 1 81 ? 5.205 42.419 7.522 1.00 25.08 81 LYS A C 1
ATOM 653 O O . LYS A 1 81 ? 5.281 41.725 6.503 1.00 26.41 81 LYS A O 1
ATOM 659 N N . GLY A 1 82 ? 4.619 41.962 8.617 1.00 18.69 82 GLY A N 1
ATOM 660 C CA . GLY A 1 82 ? 3.846 40.744 8.689 1.00 17.86 82 GLY A CA 1
ATOM 661 C C . GLY A 1 82 ? 4.499 39.594 9.437 1.00 16.71 82 GLY A C 1
ATOM 662 O O . GLY A 1 82 ? 4.041 38.449 9.294 1.00 16.33 82 GLY A O 1
ATOM 663 N N . LEU A 1 83 ? 5.536 39.858 10.223 1.00 16.05 83 LEU A N 1
ATOM 664 C CA . LEU A 1 83 ? 6.115 38.735 10.984 1.00 16.15 83 LEU A CA 1
ATOM 665 C C . LEU A 1 83 ? 5.103 38.146 11.947 1.00 16.09 83 LEU A C 1
ATOM 666 O O . LEU A 1 83 ? 4.387 38.801 12.711 1.00 16.93 83 LEU A O 1
ATOM 671 N N . ARG A 1 84 ? 4.967 36.807 11.972 1.00 15.04 84 ARG A N 1
ATOM 672 C CA . ARG A 1 84 ? 3.932 36.224 12.808 1.00 12.38 84 ARG A CA 1
ATOM 673 C C . ARG A 1 84 ? 4.485 35.414 13.987 1.00 8.57 84 ARG A C 1
ATOM 674 O O . ARG A 1 84 ? 3.779 35.184 14.972 1.00 13.24 84 ARG A O 1
ATOM 682 N N . SER A 1 85 ? 5.718 34.978 13.860 1.00 12.55 85 SER A N 1
ATOM 683 C CA . SER A 1 85 ? 6.309 34.111 14.888 1.00 13.17 85 SER A CA 1
ATOM 684 C C . SER A 1 85 ? 7.805 34.306 15.051 1.00 13.56 85 SER A C 1
ATOM 685 O O . SER A 1 85 ? 8.540 34.594 14.119 1.00 13.86 85 SER A O 1
ATOM 688 N N . VAL A 1 86 ? 8.284 34.132 16.289 1.00 11.62 86 VAL A N 1
ATOM 689 C CA . VAL A 1 86 ? 9.677 34.118 16.650 1.00 14.69 86 VAL A CA 1
ATOM 690 C C . VAL A 1 86 ? 10.000 32.872 17.507 1.00 9.59 86 VAL A C 1
ATOM 691 O O . VAL A 1 86 ? 9.132 32.321 18.175 1.00 12.70 86 VAL A O 1
ATOM 695 N N . ILE A 1 87 ? 11.250 32.462 17.372 1.00 10.76 87 ILE A N 1
ATOM 696 C CA . ILE A 1 87 ? 11.840 31.429 18.212 1.00 11.19 87 ILE A CA 1
ATOM 697 C C . ILE A 1 87 ? 12.988 32.042 19.021 1.00 12.11 87 ILE A C 1
ATOM 698 O O . ILE A 1 87 ? 13.959 32.578 18.493 1.00 12.81 87 ILE A O 1
ATOM 703 N N . LEU A 1 88 ? 12.842 31.954 20.342 1.00 13.80 88 LEU A N 1
ATOM 704 C CA . LEU A 1 88 ? 13.796 32.537 21.276 1.00 13.39 88 LEU A CA 1
ATOM 705 C C . LEU A 1 88 ? 14.876 31.559 21.728 1.00 12.58 88 LEU A C 1
ATOM 706 O O . LEU A 1 88 ? 14.618 30.406 22.088 1.00 13.12 88 LEU A O 1
ATOM 711 N N . PHE A 1 89 ? 16.079 32.092 21.721 1.00 11.56 89 PHE A N 1
ATOM 712 C CA . PHE A 1 89 ? 17.258 31.464 22.245 1.00 11.74 89 PHE A CA 1
ATOM 713 C C . PHE A 1 89 ? 17.888 32.427 23.283 1.00 13.58 89 PHE A C 1
ATOM 714 O O . PHE A 1 89 ? 18.170 33.570 22.929 1.00 14.33 89 PHE A O 1
ATOM 722 N N . GLY A 1 90 ? 18.075 31.887 24.484 1.00 15.70 90 GLY A N 1
ATOM 723 C CA . GLY A 1 90 ? 18.703 32.720 25.519 1.00 14.91 90 GLY A CA 1
ATOM 724 C C . GLY A 1 90 ? 20.208 32.642 25.439 1.00 13.45 90 GLY A C 1
ATOM 725 O O . GLY A 1 90 ? 20.813 31.583 25.239 1.00 15.95 90 GLY A O 1
ATOM 726 N N . VAL A 1 91 ? 20.875 33.793 25.639 1.00 16.24 91 VAL A N 1
ATOM 727 C CA . VAL A 1 91 ? 22.324 33.847 25.673 1.00 16.58 91 VAL A CA 1
ATOM 728 C C . VAL A 1 91 ? 22.815 34.611 26.902 1.00 19.79 91 VAL A C 1
ATOM 729 O O . VAL A 1 91 ? 23.161 35.789 26.837 1.00 22.57 91 VAL A O 1
ATOM 733 N N . PRO A 1 92 ? 22.813 33.935 28.039 1.00 17.34 92 PRO A N 1
ATOM 734 C CA . PRO A 1 92 ? 23.233 34.551 29.316 1.00 20.73 92 PRO A CA 1
ATOM 735 C C . PRO A 1 92 ? 24.739 34.680 29.402 1.00 19.86 92 PRO A C 1
ATOM 736 O O . PRO A 1 92 ? 25.515 33.722 29.366 1.00 21.88 92 PRO A O 1
ATOM 740 N N . LEU A 1 93 ? 25.187 35.938 29.514 1.00 21.65 93 LEU A N 1
ATOM 741 C CA . LEU A 1 93 ? 26.632 36.164 29.468 1.00 21.12 93 LEU A CA 1
ATOM 742 C C . LEU A 1 93 ? 27.179 36.535 30.844 1.00 21.16 93 LEU A C 1
ATOM 743 O O . LEU A 1 93 ? 28.398 36.571 31.029 1.00 25.20 93 LEU A O 1
ATOM 748 N N . ILE A 1 94 ? 26.280 36.795 31.786 1.00 23.39 94 ILE A N 1
ATOM 749 C CA . ILE A 1 94 ? 26.770 37.140 33.139 1.00 19.38 94 ILE A CA 1
ATOM 750 C C . ILE A 1 94 ? 27.498 35.970 33.758 1.00 22.21 94 ILE A C 1
ATOM 751 O O . ILE A 1 94 ? 27.013 34.846 33.857 1.00 21.06 94 ILE A O 1
ATOM 756 N N . PRO A 1 95 ? 28.723 36.216 34.227 1.00 22.71 95 PRO A N 1
ATOM 757 C CA . PRO A 1 95 ? 29.522 35.154 34.843 1.00 25.30 95 PRO A CA 1
ATOM 758 C C . PRO A 1 95 ? 28.833 34.523 36.044 1.00 21.36 95 PRO A C 1
ATOM 759 O O . PRO A 1 95 ? 28.033 35.153 36.746 1.00 25.78 95 PRO A O 1
ATOM 763 N N . GLY A 1 96 ? 29.152 33.250 36.245 1.00 25.15 96 GLY A N 1
ATOM 764 C CA . GLY A 1 96 ? 28.617 32.470 37.348 1.00 31.26 96 GLY A CA 1
ATOM 765 C C . GLY A 1 96 ? 27.167 32.059 37.160 1.00 28.83 96 GLY A C 1
ATOM 766 O O . GLY A 1 96 ? 26.464 31.787 38.135 1.00 40.37 96 GLY A O 1
ATOM 767 N N . THR A 1 97 ? 26.726 32.015 35.914 1.00 31.38 97 THR A N 1
ATOM 768 C CA . THR A 1 97 ? 25.361 31.671 35.531 1.00 31.06 97 THR A CA 1
ATOM 769 C C . THR A 1 97 ? 25.223 30.203 35.142 1.00 24.79 97 THR A C 1
ATOM 770 O O . THR A 1 97 ? 24.293 29.520 35.606 1.00 23.71 97 THR A O 1
ATOM 774 N N . LYS A 1 98 ? 26.149 29.737 34.317 1.00 22.91 98 LYS A N 1
ATOM 775 C CA . LYS A 1 98 ? 26.166 28.385 33.776 1.00 22.55 98 LYS A CA 1
ATOM 776 C C . LYS A 1 98 ? 26.587 27.411 34.864 1.00 22.00 98 LYS A C 1
ATOM 777 O O . LYS A 1 98 ? 27.484 27.719 35.654 1.00 24.20 98 LYS A O 1
ATOM 783 N N . ASP A 1 99 ? 25.939 26.254 34.879 1.00 21.68 99 ASP A N 1
ATOM 784 C CA . ASP A 1 99 ? 26.352 25.205 35.830 1.00 19.03 99 ASP A CA 1
ATOM 785 C C . ASP A 1 99 ? 26.085 23.836 35.214 1.00 20.21 99 ASP A C 1
ATOM 786 O O . ASP A 1 99 ? 25.521 23.765 34.103 1.00 18.63 99 ASP A O 1
ATOM 791 N N . PRO A 1 100 ? 26.484 22.731 35.813 1.00 20.46 100 PRO A N 1
ATOM 792 C CA . PRO A 1 100 ? 26.269 21.403 35.245 1.00 17.50 100 PRO A CA 1
ATOM 793 C C . PRO A 1 100 ? 24.820 20.983 35.010 1.00 19.12 100 PRO A C 1
ATOM 794 O O . PRO A 1 100 ? 24.653 20.054 34.199 1.00 24.81 100 PRO A O 1
ATOM 798 N N . VAL A 1 101 ? 23.821 21.577 35.656 1.00 20.65 101 VAL A N 1
ATOM 799 C CA . VAL A 1 101 ? 22.435 21.139 35.412 1.00 21.20 101 VAL A CA 1
ATOM 800 C C . VAL A 1 101 ? 21.616 22.219 34.703 1.00 15.18 101 VAL A C 1
ATOM 801 O O . VAL A 1 101 ? 20.385 22.104 34.645 1.00 16.98 101 VAL A O 1
ATOM 805 N N . GLY A 1 102 ? 22.284 23.235 34.156 1.00 17.08 102 GLY A N 1
ATOM 806 C CA . GLY A 1 102 ? 21.591 24.307 33.453 1.00 16.30 102 GLY A CA 1
ATOM 807 C C . GLY A 1 102 ? 20.531 24.990 34.279 1.00 17.69 102 GLY A C 1
ATOM 808 O O . GLY A 1 102 ? 19.424 25.279 33.816 1.00 13.92 102 GLY A O 1
ATOM 809 N N . THR A 1 103 ? 20.846 25.274 35.554 1.00 15.83 103 THR A N 1
ATOM 810 C CA . THR A 1 103 ? 19.914 25.967 36.441 1.00 17.03 103 THR A CA 1
ATOM 811 C C . THR A 1 103 ? 19.255 27.199 35.839 1.00 13.45 103 THR A C 1
ATOM 812 O O . THR A 1 103 ? 18.047 27.422 35.956 1.00 14.10 103 THR A O 1
ATOM 816 N N . ALA A 1 104 ? 20.001 28.046 35.145 1.00 12.92 104 ALA A N 1
ATOM 817 C CA . ALA A 1 104 ? 19.538 29.299 34.594 1.00 15.28 104 ALA A CA 1
ATOM 818 C C . ALA A 1 104 ? 18.600 29.119 33.391 1.00 11.76 104 ALA A C 1
ATOM 819 O O . ALA A 1 104 ? 18.005 30.137 33.058 1.00 16.16 104 ALA A O 1
ATOM 821 N N . ALA A 1 105 ? 18.525 27.908 32.820 1.00 14.10 105 ALA A N 1
ATOM 822 C CA . ALA A 1 105 ? 17.640 27.763 31.639 1.00 15.36 105 ALA A CA 1
ATOM 823 C C . ALA A 1 105 ? 16.254 28.357 31.852 1.00 12.35 105 ALA A C 1
ATOM 824 O O . ALA A 1 105 ? 15.698 28.983 30.940 1.00 15.54 105 ALA A O 1
ATOM 826 N N . ASP A 1 106 ? 15.667 28.227 33.044 1.00 10.99 106 ASP A N 1
ATOM 827 C CA . ASP A 1 106 ? 14.349 28.727 33.378 1.00 13.13 106 ASP A CA 1
ATOM 828 C C . ASP A 1 106 ? 14.425 29.774 34.512 1.00 11.91 106 ASP A C 1
ATOM 829 O O . ASP A 1 106 ? 13.430 29.898 35.194 1.00 13.10 106 ASP A O 1
ATOM 834 N N . ASP A 1 107 ? 15.533 30.468 34.591 1.00 13.15 107 ASP A N 1
ATOM 835 C CA . ASP A 1 107 ? 15.640 31.602 35.533 1.00 14.97 107 ASP A CA 1
ATOM 836 C C . ASP A 1 107 ? 14.597 32.639 35.174 1.00 12.82 107 ASP A C 1
ATOM 837 O O . ASP A 1 107 ? 14.640 33.185 34.047 1.00 15.35 107 ASP A O 1
ATOM 842 N N . PRO A 1 108 ? 13.652 32.969 36.040 1.00 15.99 108 PRO A N 1
ATOM 843 C CA . PRO A 1 108 ? 12.641 33.990 35.706 1.00 20.18 108 PRO A CA 1
ATOM 844 C C . PRO A 1 108 ? 13.286 35.332 35.373 1.00 18.33 108 PRO A C 1
ATOM 845 O O . PRO A 1 108 ? 12.709 36.164 34.677 1.00 19.01 108 PRO A O 1
ATOM 849 N N . ALA A 1 109 ? 14.488 35.556 35.887 1.00 18.33 109 ALA A N 1
ATOM 850 C CA . ALA A 1 109 ? 15.285 36.735 35.628 1.00 20.96 109 ALA A CA 1
ATOM 851 C C . ALA A 1 109 ? 16.073 36.674 34.324 1.00 21.75 109 ALA A C 1
ATOM 852 O O . ALA A 1 109 ? 16.708 37.661 33.959 1.00 19.41 109 ALA A O 1
ATOM 854 N N . GLY A 1 110 ? 16.064 35.530 33.661 1.00 17.85 110 GLY A N 1
ATOM 855 C CA . GLY A 1 110 ? 16.875 35.234 32.511 1.00 16.18 110 GLY A CA 1
ATOM 856 C C . GLY A 1 110 ? 16.300 35.811 31.225 1.00 14.84 110 GLY A C 1
ATOM 857 O O . GLY A 1 110 ? 15.155 36.251 31.174 1.00 14.57 110 GLY A O 1
ATOM 858 N N . PRO A 1 111 ? 17.137 35.833 30.189 1.00 16.33 111 PRO A N 1
ATOM 859 C CA . PRO A 1 111 ? 16.741 36.448 28.913 1.00 11.52 111 PRO A CA 1
ATOM 860 C C . PRO A 1 111 ? 15.521 35.798 28.258 1.00 16.30 111 PRO A C 1
ATOM 861 O O . PRO A 1 111 ? 14.747 36.535 27.647 1.00 16.20 111 PRO A O 1
ATOM 865 N N . VAL A 1 112 ? 15.302 34.485 28.345 1.00 15.92 112 VAL A N 1
ATOM 866 C CA . VAL A 1 112 ? 14.140 33.888 27.648 1.00 14.28 112 VAL A CA 1
ATOM 867 C C . VAL A 1 112 ? 12.851 34.331 28.300 1.00 16.13 112 VAL A C 1
ATOM 868 O O . VAL A 1 112 ? 11.918 34.855 27.679 1.00 14.74 112 VAL A O 1
ATOM 872 N N . ILE A 1 113 ? 12.741 34.153 29.623 1.00 13.75 113 ILE A N 1
ATOM 873 C CA . ILE A 1 113 ? 11.471 34.488 30.262 1.00 16.16 113 ILE A CA 1
ATOM 874 C C . ILE A 1 113 ? 11.246 36.001 30.260 1.00 12.79 113 ILE A C 1
ATOM 875 O O . ILE A 1 113 ? 10.124 36.469 30.100 1.00 15.89 113 ILE A O 1
ATOM 880 N N . GLN A 1 114 ? 12.309 36.795 30.405 1.00 14.95 114 GLN A N 1
ATOM 881 C CA . GLN A 1 114 ? 12.157 38.243 30.263 1.00 16.09 114 GLN A CA 1
ATOM 882 C C . GLN A 1 114 ? 11.687 38.569 28.841 1.00 15.92 114 GLN A C 1
ATOM 883 O O . GLN A 1 114 ? 10.850 39.446 28.653 1.00 16.70 114 GLN A O 1
ATOM 889 N N . GLY A 1 115 ? 12.274 37.813 27.914 1.00 15.87 115 GLY A N 1
ATOM 890 C CA . GLY A 1 115 ? 11.947 38.022 26.499 1.00 15.56 115 GLY A CA 1
ATOM 891 C C . GLY A 1 115 ? 10.492 37.672 26.258 1.00 13.16 115 GLY A C 1
ATOM 892 O O . GLY A 1 115 ? 9.761 38.420 25.604 1.00 15.28 115 GLY A O 1
ATOM 893 N N . ILE A 1 116 ? 10.054 36.536 26.805 1.00 15.27 116 ILE A N 1
ATOM 894 C CA . ILE A 1 116 ? 8.622 36.208 26.716 1.00 13.79 116 ILE A CA 1
ATOM 895 C C . ILE A 1 116 ? 7.723 37.296 27.293 1.00 14.67 116 ILE A C 1
ATOM 896 O O . ILE A 1 116 ? 6.739 37.762 26.721 1.00 18.64 116 ILE A O 1
ATOM 901 N N . LYS A 1 117 ? 8.026 37.737 28.520 1.00 16.36 117 LYS A N 1
ATOM 902 C CA . LYS A 1 117 ? 7.137 38.765 29.086 1.00 21.17 117 LYS A CA 1
ATOM 903 C C . LYS A 1 117 ? 7.154 40.053 28.299 1.00 15.31 117 LYS A C 1
ATOM 904 O O . LYS A 1 117 ? 6.113 40.698 28.089 1.00 21.11 117 LYS A O 1
ATOM 910 N N . PHE 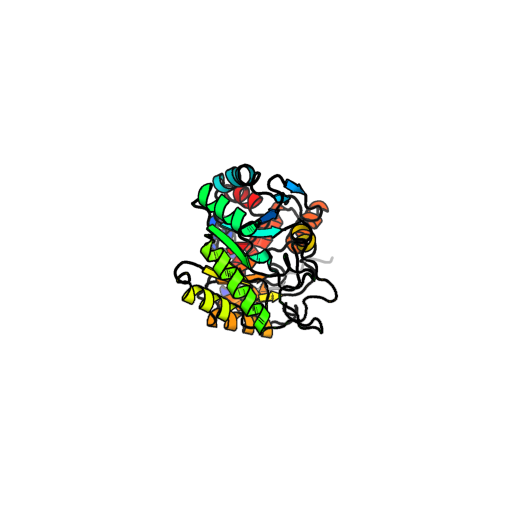A 1 118 ? 8.307 40.483 27.821 1.00 19.50 118 PHE A N 1
ATOM 911 C CA . PHE A 1 118 ? 8.373 41.662 26.972 1.00 16.46 118 PHE A CA 1
ATOM 912 C C . PHE A 1 118 ? 7.473 41.482 25.749 1.00 23.18 118 PHE A C 1
ATOM 913 O O . PHE A 1 118 ? 6.649 42.325 25.415 1.00 21.73 118 PHE A O 1
ATOM 921 N N . ILE A 1 119 ? 7.622 40.356 25.038 1.00 16.75 119 ILE A N 1
ATOM 922 C CA . ILE A 1 119 ? 6.873 40.224 23.775 1.00 16.16 119 ILE A CA 1
ATOM 923 C C . ILE A 1 119 ? 5.392 40.078 23.963 1.00 16.52 119 ILE A C 1
ATOM 924 O O . ILE A 1 119 ? 4.608 40.593 23.137 1.00 19.13 119 ILE A O 1
ATOM 929 N N . ARG A 1 120 ? 4.934 39.402 25.012 1.00 15.93 120 ARG A N 1
ATOM 930 C CA . ARG A 1 120 ? 3.524 39.273 25.335 1.00 16.83 120 ARG A CA 1
ATOM 931 C C . ARG A 1 120 ? 2.921 40.657 25.610 1.00 21.59 120 ARG A C 1
ATOM 932 O O . ARG A 1 120 ? 1.804 40.939 25.216 1.00 19.95 120 ARG A O 1
ATOM 940 N N . GLU A 1 121 ? 3.663 41.516 26.307 1.00 20.48 121 GLU A N 1
ATOM 941 C CA . GLU A 1 121 ? 3.178 42.868 26.560 1.00 24.73 121 GLU A CA 1
ATOM 942 C C . GLU A 1 121 ? 3.196 43.785 25.335 1.00 19.96 121 GLU A C 1
ATOM 943 O O . GLU A 1 121 ? 2.205 44.450 25.011 1.00 24.24 121 GLU A O 1
ATOM 949 N N . TYR A 1 122 ? 4.320 43.870 24.630 1.00 22.40 122 TYR A N 1
ATOM 950 C CA . TYR A 1 122 ? 4.430 44.878 23.575 1.00 22.34 122 TYR A CA 1
ATOM 951 C C . TYR A 1 122 ? 3.962 44.404 22.209 1.00 22.61 122 TYR A C 1
ATOM 952 O O . TYR A 1 122 ? 3.617 45.267 21.398 1.00 20.57 122 TYR A O 1
ATOM 961 N N . PHE A 1 123 ? 3.953 43.086 22.003 1.00 18.77 123 PHE A N 1
ATOM 962 C CA . PHE A 1 123 ? 3.499 42.515 20.723 1.00 19.78 123 PHE A CA 1
ATOM 963 C C . PHE A 1 123 ? 2.586 41.324 20.927 1.00 19.72 123 PHE A C 1
ATOM 964 O O . PHE A 1 123 ? 2.930 40.179 20.615 1.00 20.39 123 PHE A O 1
ATOM 972 N N . PRO A 1 124 ? 1.404 41.587 21.463 1.00 21.18 124 PRO A N 1
ATOM 973 C CA . PRO A 1 124 ? 0.550 40.542 22.004 1.00 20.53 124 PRO A CA 1
ATOM 974 C C . PRO A 1 124 ? 0.030 39.602 20.909 1.00 20.83 124 PRO A C 1
ATOM 975 O O . PRO A 1 124 ? -0.510 38.546 21.249 1.00 21.11 124 PRO A O 1
ATOM 979 N N . GLU A 1 125 ? 0.177 39.979 19.645 1.00 19.41 125 GLU A N 1
ATOM 980 C CA . GLU A 1 125 ? -0.306 39.082 18.593 1.00 19.37 125 GLU A CA 1
ATOM 981 C C . GLU A 1 125 ? 0.824 38.216 18.066 1.00 22.69 125 GLU A C 1
ATOM 982 O O . GLU A 1 125 ? 0.606 37.299 17.264 1.00 20.74 125 GLU A O 1
ATOM 988 N N . LEU A 1 126 ? 2.068 38.456 18.464 1.00 18.80 126 LEU A N 1
ATOM 989 C CA . LEU A 1 126 ? 3.180 37.624 18.028 1.00 18.10 126 LEU A CA 1
ATOM 990 C C . LEU A 1 126 ? 3.111 36.235 18.653 1.00 13.42 126 LEU A C 1
ATOM 991 O O . LEU A 1 126 ? 2.825 36.095 19.844 1.00 15.82 126 LEU A O 1
ATOM 996 N N . TYR A 1 127 ? 3.385 35.183 17.898 1.00 14.39 127 TYR A N 1
ATOM 997 C CA . TYR A 1 127 ? 3.374 33.799 18.389 1.00 13.63 127 TYR A CA 1
ATOM 998 C C . TYR A 1 127 ? 4.772 33.448 18.850 1.00 12.38 127 TYR A C 1
ATOM 999 O O . TYR A 1 127 ? 5.752 33.540 18.112 1.00 14.89 127 TYR A O 1
ATOM 1008 N N . ILE A 1 128 ? 4.870 33.101 20.144 1.00 12.72 128 ILE A N 1
ATOM 1009 C CA . ILE A 1 128 ? 6.196 32.922 20.721 1.00 14.78 128 ILE A CA 1
ATOM 1010 C C . ILE A 1 128 ? 6.561 31.440 20.871 1.00 11.59 128 ILE A C 1
ATOM 1011 O O . ILE A 1 128 ? 5.875 30.709 21.600 1.00 12.94 128 ILE A O 1
ATOM 1016 N N . ILE A 1 129 ? 7.619 31.099 20.157 1.00 11.32 129 ILE A N 1
ATOM 1017 C CA . ILE A 1 129 ? 8.226 29.793 20.288 1.00 11.36 129 ILE A CA 1
ATOM 1018 C C . ILE A 1 129 ? 9.487 29.883 21.134 1.00 11.79 129 ILE A C 1
ATOM 1019 O O . ILE A 1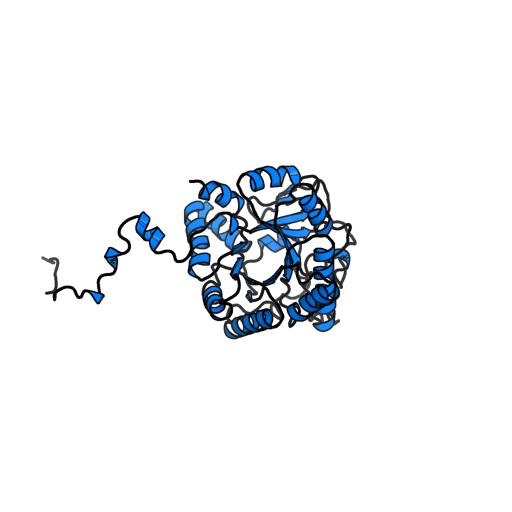 129 ? 10.322 30.746 20.881 1.00 12.36 129 ILE A O 1
ATOM 1024 N N . CYS A 1 130 ? 9.660 28.973 22.093 1.00 12.28 130 CYS A N 1
ATOM 1025 C CA . CYS A 1 130 ? 10.947 28.941 22.778 1.00 13.03 130 CYS A CA 1
ATOM 1026 C C . CYS A 1 130 ? 11.733 27.653 22.541 1.00 7.84 130 CYS A C 1
ATOM 1027 O O . CYS A 1 130 ? 11.201 26.575 22.817 1.00 10.38 130 CYS A O 1
ATOM 1030 N N . ASP A 1 131 ? 12.973 27.784 22.117 1.00 10.30 131 ASP A N 1
ATOM 1031 C CA . ASP A 1 131 ? 13.862 26.625 22.064 1.00 10.24 131 ASP A CA 1
ATOM 1032 C C . ASP A 1 131 ? 13.926 26.023 23.472 1.00 11.67 131 ASP A C 1
ATOM 1033 O O . ASP A 1 131 ? 13.972 26.794 24.446 1.00 14.49 131 ASP A O 1
ATOM 1038 N N . VAL A 1 132 ? 13.927 24.727 23.597 1.00 9.58 132 VAL A N 1
ATOM 1039 C CA . VAL A 1 132 ? 14.134 24.104 24.911 1.00 10.87 132 VAL A CA 1
ATOM 1040 C C . VAL A 1 132 ? 15.337 23.190 24.857 1.00 12.23 132 VAL A C 1
ATOM 1041 O O . VAL A 1 132 ? 15.371 22.162 24.166 1.00 13.68 132 VAL A O 1
ATOM 1045 N N . CYS A 1 133 ? 16.346 23.562 25.632 1.00 13.00 133 CYS A N 1
ATOM 1046 C CA . CYS A 1 133 ? 17.539 22.757 25.767 1.00 13.17 133 CYS A CA 1
ATOM 1047 C C . CYS A 1 133 ? 18.380 23.300 26.924 1.00 17.31 133 CYS A C 1
ATOM 1048 O O . CYS A 1 133 ? 17.995 24.351 27.455 1.00 17.33 133 CYS A O 1
ATOM 1051 N N . LEU A 1 134 ? 19.449 22.573 27.222 1.00 19.15 134 LEU A N 1
ATOM 1052 C CA . LEU A 1 134 ? 20.338 23.010 28.304 1.00 17.57 134 LEU A CA 1
ATOM 1053 C C . LEU A 1 134 ? 21.659 23.551 27.778 1.00 18.69 134 LEU A C 1
ATOM 1054 O O . LEU A 1 134 ? 22.425 24.120 28.557 1.00 17.92 134 LEU A O 1
ATOM 1059 N N . CYS A 1 135 ? 21.978 23.417 26.489 1.00 15.24 135 CYS A N 1
ATOM 1060 C CA . CYS A 1 135 ? 23.343 23.699 26.062 1.00 16.68 135 CYS A CA 1
ATOM 1061 C C . CYS A 1 135 ? 23.737 25.161 26.266 1.00 18.02 135 CYS A C 1
ATOM 1062 O O . CYS A 1 135 ? 24.929 25.368 26.475 1.00 22.53 135 CYS A O 1
ATOM 1065 N N . GLU A 1 136 ? 22.815 26.118 26.171 1.00 16.03 136 GLU A N 1
ATOM 1066 C CA . GLU A 1 136 ? 23.199 27.527 26.338 1.00 14.89 136 GLU A CA 1
ATOM 1067 C C . GLU A 1 136 ? 23.369 27.874 27.823 1.00 17.02 136 GLU A C 1
ATOM 1068 O O . GLU A 1 136 ? 23.682 29.045 28.079 1.00 19.91 136 GLU A O 1
ATOM 1074 N N . TYR A 1 137 ? 23.148 26.899 28.684 1.00 14.54 137 TYR A N 1
ATOM 1075 C CA . TYR A 1 137 ? 23.088 27.107 30.128 1.00 17.12 137 TYR A CA 1
ATOM 1076 C C . TYR A 1 137 ? 23.983 26.184 30.947 1.00 17.54 137 TYR A C 1
ATOM 1077 O O . TYR A 1 137 ? 24.133 26.403 32.148 1.00 18.30 137 TYR A O 1
ATOM 1086 N N . THR A 1 138 ? 24.577 25.181 30.327 1.00 19.15 138 THR A N 1
ATOM 1087 C CA . THR A 1 138 ? 25.445 24.251 31.030 1.00 16.32 138 THR A CA 1
ATOM 1088 C C . THR A 1 138 ? 26.897 24.705 30.977 1.00 18.49 138 THR A C 1
ATOM 1089 O O . THR A 1 138 ? 27.388 25.242 29.980 1.00 20.77 138 THR A O 1
ATOM 1093 N N . SER A 1 139 ? 27.588 24.452 32.093 1.00 20.24 139 SER A N 1
ATOM 1094 C CA . SER A 1 139 ? 29.006 24.814 32.086 1.00 24.71 139 SER A CA 1
ATOM 1095 C C . SER A 1 139 ? 29.762 24.061 31.001 1.00 30.76 139 SER A C 1
ATOM 1096 O O . SER A 1 139 ? 30.729 24.557 30.427 1.00 29.89 139 SER A O 1
ATOM 1099 N N . HIS A 1 140 ? 29.323 22.839 30.704 1.00 23.36 140 HIS A N 1
ATOM 1100 C CA . HIS A 1 140 ? 30.002 21.998 29.727 1.00 22.02 140 HIS A CA 1
ATOM 1101 C C . HIS A 1 140 ? 29.495 22.124 28.294 1.00 20.13 140 HIS A C 1
ATOM 1102 O O . HIS A 1 140 ? 30.115 21.511 27.415 1.00 25.41 140 HIS A O 1
ATOM 1109 N N . GLY A 1 141 ? 28.450 22.880 28.022 1.00 24.76 141 GLY A N 1
ATOM 1110 C CA . GLY A 1 141 ? 27.935 23.098 26.680 1.00 23.23 141 GLY A CA 1
ATOM 1111 C C . GLY A 1 141 ? 27.166 21.953 26.062 1.00 21.20 141 GLY A C 1
ATOM 1112 O O . GLY A 1 141 ? 26.690 22.018 24.914 1.00 22.71 141 GLY A O 1
ATOM 1113 N N . HIS A 1 142 ? 26.976 20.831 26.745 1.00 19.82 142 HIS A N 1
ATOM 1114 C CA . HIS A 1 142 ? 26.124 19.791 26.171 1.00 21.52 142 HIS A CA 1
ATOM 1115 C C . HIS A 1 142 ? 24.641 20.082 26.391 1.00 21.41 142 HIS A C 1
ATOM 1116 O O . HIS A 1 142 ? 24.270 20.884 27.241 1.00 21.05 142 HIS A O 1
ATOM 1123 N N . CYS A 1 143 ? 23.804 19.388 25.610 1.00 19.60 143 CYS A N 1
ATOM 1124 C CA . CYS A 1 143 ? 22.370 19.634 25.650 1.00 19.27 143 CYS A CA 1
ATOM 1125 C C . CYS A 1 143 ? 21.640 18.989 26.811 1.00 23.58 143 CYS A C 1
ATOM 1126 O O . CYS A 1 143 ? 20.464 19.320 27.041 1.00 33.13 143 CYS A O 1
ATOM 1129 N N . GLY A 1 144 ? 22.251 18.103 27.600 1.00 24.16 144 GLY A N 1
ATOM 1130 C CA . GLY A 1 144 ? 21.557 17.514 28.737 1.00 20.79 144 GLY A CA 1
ATOM 1131 C C . GLY A 1 144 ? 22.433 17.492 29.989 1.00 20.32 144 GLY A C 1
ATOM 1132 O O . GLY A 1 144 ? 23.486 18.127 30.000 1.00 22.82 144 GLY A O 1
ATOM 1133 N N . VAL A 1 145 ? 21.967 16.780 30.990 1.00 17.86 145 VAL A N 1
ATOM 1134 C CA . VAL A 1 145 ? 22.716 16.561 32.242 1.00 18.79 145 VAL A CA 1
ATOM 1135 C C . VAL A 1 145 ? 23.630 15.369 32.047 1.00 21.10 145 VAL A C 1
ATOM 1136 O O . VAL A 1 145 ? 23.225 14.372 31.445 1.00 22.14 145 VAL A O 1
ATOM 1140 N N . LEU A 1 146 ? 24.874 15.451 32.514 1.00 21.75 146 LEU A N 1
ATOM 1141 C CA . LEU A 1 146 ? 25.818 14.374 32.237 1.00 26.36 146 LEU A CA 1
ATOM 1142 C C . LEU A 1 146 ? 26.036 13.458 33.439 1.00 25.95 146 LEU A C 1
ATOM 1143 O O . LEU A 1 146 ? 25.926 13.944 34.569 1.00 24.65 146 LEU A O 1
ATOM 1148 N N . TYR A 1 147 ? 26.364 12.204 33.179 1.00 23.20 147 TYR A N 1
ATOM 1149 C CA . TYR A 1 147 ? 26.952 11.308 34.179 1.00 35.40 147 TYR A CA 1
ATOM 1150 C C . TYR A 1 147 ? 28.393 11.760 34.464 1.00 33.74 147 TYR A C 1
ATOM 1151 O O . TYR A 1 147 ? 28.859 12.670 33.759 1.00 29.41 147 TYR A O 1
ATOM 1160 N N . ASP A 1 148 ? 29.113 11.192 35.426 1.00 25.10 148 ASP A N 1
ATOM 1161 C CA . ASP A 1 148 ? 30.504 11.565 35.664 1.00 25.84 148 ASP A CA 1
ATOM 1162 C C . ASP A 1 148 ? 31.415 11.206 34.505 1.00 34.56 148 ASP A C 1
ATOM 1163 O O . ASP A 1 148 ? 32.438 11.813 34.209 1.00 37.29 148 ASP A O 1
ATOM 1168 N N . ASP A 1 149 ? 31.030 10.141 33.792 1.00 31.64 149 ASP A N 1
ATOM 1169 C CA . ASP A 1 149 ? 31.879 9.776 32.652 1.00 32.71 149 ASP A CA 1
ATOM 1170 C C . ASP A 1 149 ? 31.667 10.723 31.475 1.00 38.73 149 ASP A C 1
ATOM 1171 O O . ASP A 1 149 ? 32.267 10.528 30.415 1.00 33.14 149 ASP A O 1
ATOM 1176 N N . GLY A 1 150 ? 30.836 11.750 31.618 1.00 34.11 150 GLY A N 1
ATOM 1177 C CA . GLY A 1 150 ? 30.595 12.731 30.571 1.00 27.42 150 GLY A CA 1
ATOM 1178 C C . GLY A 1 150 ? 29.584 12.310 29.536 1.00 29.28 150 GLY A C 1
ATOM 1179 O O . GLY A 1 150 ? 29.329 13.065 28.583 1.00 37.91 150 GLY A O 1
ATOM 1180 N N . THR A 1 151 ? 28.988 11.120 29.670 1.00 23.38 151 THR A N 1
ATOM 1181 C CA . THR A 1 151 ? 27.928 10.756 28.729 1.00 25.70 151 THR A CA 1
ATOM 1182 C C . THR A 1 151 ? 26.599 11.325 29.227 1.00 22.72 151 THR A C 1
ATOM 1183 O O . THR A 1 151 ? 26.451 11.731 30.383 1.00 23.72 151 THR A O 1
ATOM 1187 N N . ILE A 1 152 ? 25.595 11.384 28.349 1.00 21.72 152 ILE A N 1
ATOM 1188 C CA . ILE A 1 152 ? 24.337 12.005 28.745 1.00 22.36 152 ILE A CA 1
ATOM 1189 C C . ILE A 1 152 ? 23.591 11.147 29.751 1.00 21.57 152 ILE A C 1
ATOM 1190 O O . ILE A 1 152 ? 23.487 9.935 29.548 1.00 22.03 152 ILE A O 1
ATOM 1195 N N . ASN A 1 153 ? 23.065 11.732 30.820 1.00 21.52 153 ASN A N 1
ATOM 1196 C CA . ASN A 1 153 ? 22.172 10.989 31.709 1.00 20.98 153 ASN A CA 1
ATOM 1197 C C . ASN A 1 153 ? 20.740 11.169 31.239 1.00 16.46 153 ASN A C 1
ATOM 1198 O O . ASN A 1 153 ? 20.185 12.257 31.398 1.00 18.31 153 ASN A O 1
ATOM 1203 N N . ARG A 1 154 ? 20.125 10.175 30.617 1.00 16.20 154 ARG A N 1
ATOM 1204 C CA . ARG A 1 154 ? 18.812 10.404 30.012 1.00 18.92 154 ARG A CA 1
ATOM 1205 C C . ARG A 1 154 ? 17.773 10.894 31.015 1.00 16.60 154 ARG A C 1
ATOM 1206 O O . ARG A 1 154 ? 17.154 11.935 30.793 1.00 18.23 154 ARG A O 1
ATOM 1219 N N . GLU A 1 155 ? 17.571 10.161 32.099 1.00 17.26 155 GLU A N 1
ATOM 1220 C CA . GLU A 1 155 ? 16.457 10.387 33.015 1.00 21.21 155 GLU A CA 1
ATOM 1221 C C . GLU A 1 155 ? 16.549 11.758 33.648 1.00 15.44 155 GLU A C 1
ATOM 1222 O O . GLU A 1 155 ? 15.584 12.523 33.705 1.00 17.29 155 GLU A O 1
ATOM 1228 N N . ARG A 1 156 ? 17.750 12.117 34.128 1.00 19.92 156 ARG A N 1
ATOM 1229 C CA . ARG A 1 156 ? 17.895 13.440 34.727 1.00 20.94 156 ARG A CA 1
ATOM 1230 C C . ARG A 1 156 ? 17.707 14.565 33.718 1.00 16.59 156 ARG A C 1
ATOM 1231 O O . ARG A 1 156 ? 17.150 15.620 34.020 1.00 16.26 156 ARG A O 1
ATOM 1245 N N . SER A 1 157 ? 18.210 14.316 32.509 1.00 15.66 157 SER A N 1
ATOM 1246 C CA . SER A 1 157 ? 18.099 15.324 31.471 1.00 16.58 157 SER A CA 1
ATOM 1247 C C . SER A 1 157 ? 16.637 15.571 31.121 1.00 15.76 157 SER A C 1
ATOM 1248 O O . SER A 1 157 ? 16.253 16.728 31.036 1.00 15.23 157 SER A O 1
ATOM 1251 N N . VAL A 1 158 ? 15.868 14.509 30.876 1.00 14.31 158 VAL A N 1
ATOM 1252 C CA . VAL A 1 158 ? 14.498 14.774 30.431 1.00 16.15 158 VAL A CA 1
ATOM 1253 C C . VAL A 1 158 ? 13.692 15.366 31.585 1.00 13.17 158 VAL A C 1
ATOM 1254 O O . VAL A 1 158 ? 12.782 16.137 31.334 1.00 15.67 158 VAL A O 1
ATOM 1258 N N . SER A 1 159 ? 14.049 15.018 32.822 1.00 17.05 159 SER A N 1
ATOM 1259 C CA . SER A 1 159 ? 13.413 15.582 34.010 1.00 14.35 159 SER A CA 1
ATOM 1260 C C . SER A 1 159 ? 13.621 17.090 34.079 1.00 10.86 159 SER A C 1
ATOM 1261 O O . SER A 1 159 ? 12.728 17.902 34.347 1.00 14.51 159 SER A O 1
ATOM 1264 N N . ARG A 1 160 ? 14.854 17.480 33.782 1.00 14.17 160 ARG A N 1
ATOM 1265 C CA . ARG A 1 160 ? 15.213 18.899 33.787 1.00 15.46 160 ARG A CA 1
ATOM 1266 C C . ARG A 1 160 ? 14.570 19.651 32.631 1.00 11.75 160 ARG A C 1
ATOM 1267 O O . ARG A 1 160 ? 13.989 20.734 32.749 1.00 13.41 160 ARG A O 1
ATOM 1275 N N . LEU A 1 161 ? 14.665 19.036 31.438 1.00 12.83 161 LEU A N 1
ATOM 1276 C CA . LEU A 1 161 ? 14.098 19.652 30.246 1.00 13.38 161 LEU A CA 1
ATOM 1277 C C . LEU A 1 161 ? 12.601 19.790 30.371 1.00 12.45 161 LEU A C 1
ATOM 1278 O O . LEU A 1 161 ? 12.054 20.791 29.926 1.00 13.59 161 LEU A O 1
ATOM 1283 N N . ALA A 1 162 ? 11.895 18.805 30.925 1.00 12.94 162 ALA A N 1
ATOM 1284 C CA . ALA A 1 162 ? 10.450 18.924 31.093 1.00 12.09 162 ALA A CA 1
ATOM 1285 C C . ALA A 1 162 ? 10.137 20.127 31.975 1.00 13.41 162 ALA A C 1
ATOM 1286 O O . ALA A 1 162 ? 9.256 20.909 31.654 1.00 12.30 162 ALA A O 1
ATOM 1288 N N . ALA A 1 163 ? 10.905 20.272 33.080 1.00 11.80 163 ALA A N 1
ATOM 1289 C CA . ALA A 1 163 ? 10.705 21.462 33.889 1.00 11.59 163 ALA A CA 1
ATOM 1290 C C . ALA A 1 163 ? 10.864 22.761 33.137 1.00 8.43 163 ALA A C 1
ATOM 1291 O O . ALA A 1 163 ? 10.084 23.711 33.278 1.00 13.58 163 ALA A O 1
ATOM 1293 N N . VAL A 1 164 ? 11.918 22.863 32.331 1.00 10.69 164 VAL A N 1
ATOM 1294 C CA . VAL A 1 164 ? 12.214 24.094 31.619 1.00 11.86 164 VAL A CA 1
ATOM 1295 C C . VAL A 1 164 ? 11.058 24.418 30.680 1.00 11.67 164 VAL A C 1
ATOM 1296 O O . VAL A 1 164 ? 10.524 25.514 30.623 1.00 12.73 164 VAL A O 1
ATOM 1300 N N . ALA A 1 165 ? 10.684 23.377 29.916 1.00 12.04 165 ALA A N 1
ATOM 1301 C CA . ALA A 1 165 ? 9.592 23.625 28.961 1.00 13.78 165 ALA A CA 1
ATOM 1302 C C . ALA A 1 165 ? 8.319 24.112 29.614 1.00 8.13 165 ALA A C 1
ATOM 1303 O O . ALA A 1 165 ? 7.655 25.058 29.182 1.00 13.82 165 ALA A O 1
ATOM 1305 N N . VAL A 1 166 ? 7.903 23.449 30.694 1.00 9.81 166 VAL A N 1
ATOM 1306 C CA . VAL A 1 166 ? 6.711 23.859 31.427 1.00 11.96 166 VAL A CA 1
ATOM 1307 C C . VAL A 1 166 ? 6.884 25.270 31.969 1.00 11.84 166 VAL A C 1
ATOM 1308 O O . VAL A 1 166 ? 5.953 26.069 31.954 1.00 12.75 166 VAL A O 1
ATOM 1312 N N . ASN A 1 167 ? 8.091 25.587 32.464 1.00 13.95 167 ASN A N 1
ATOM 1313 C CA . ASN A 1 167 ? 8.288 26.928 33.047 1.00 11.50 167 ASN A CA 1
ATOM 1314 C C . ASN A 1 167 ? 8.183 27.990 31.967 1.00 12.16 167 ASN A C 1
ATOM 1315 O O . ASN A 1 167 ? 7.610 29.061 32.163 1.00 14.78 167 ASN A O 1
ATOM 1320 N N . TYR A 1 168 ? 8.723 27.726 30.757 1.00 12.25 168 TYR A N 1
ATOM 1321 C CA . TYR A 1 168 ? 8.519 28.697 29.694 1.00 12.45 168 TYR A CA 1
ATOM 1322 C C . TYR A 1 168 ? 7.039 28.861 29.372 1.00 9.48 168 TYR A C 1
ATOM 1323 O O . TYR A 1 168 ? 6.528 29.971 29.186 1.00 11.53 168 TYR A O 1
ATOM 1332 N N . ALA A 1 169 ? 6.319 27.742 29.274 1.00 9.79 169 ALA A N 1
ATOM 1333 C CA . ALA A 1 169 ? 4.877 27.820 29.063 1.00 12.19 169 ALA A CA 1
ATOM 1334 C C . ALA A 1 169 ? 4.184 28.618 30.177 1.00 13.63 169 ALA A C 1
ATOM 1335 O O . ALA A 1 169 ? 3.310 29.448 29.928 1.00 12.98 169 ALA A O 1
ATOM 1337 N N . LYS A 1 170 ? 4.599 28.361 31.415 1.00 15.39 170 LYS A N 1
ATOM 1338 C CA . LYS A 1 170 ? 3.988 29.097 32.527 1.00 18.44 170 LYS A CA 1
ATOM 1339 C C . LYS A 1 170 ? 4.222 30.607 32.408 1.00 14.40 170 LYS A C 1
ATOM 1340 O O . LYS A 1 170 ? 3.343 31.380 32.825 1.00 19.55 170 LYS A O 1
ATOM 1346 N N . ALA A 1 171 ? 5.364 31.000 31.876 1.00 14.86 171 ALA A N 1
ATOM 1347 C CA . ALA A 1 171 ? 5.707 32.409 31.712 1.00 12.88 171 ALA A CA 1
ATOM 1348 C C . ALA A 1 171 ? 4.957 33.046 30.549 1.00 18.89 171 ALA A C 1
ATOM 1349 O O . ALA A 1 171 ? 4.928 34.269 30.419 1.00 17.12 171 ALA A O 1
ATOM 1351 N N . GLY A 1 172 ? 4.339 32.242 29.663 1.00 16.32 172 GLY A N 1
ATOM 1352 C CA . GLY A 1 172 ? 3.643 32.837 28.543 1.00 16.50 172 GLY A CA 1
ATOM 1353 C C . GLY A 1 172 ? 4.050 32.320 27.173 1.00 16.85 172 GLY A C 1
ATOM 1354 O O . GLY A 1 172 ? 3.449 32.751 26.180 1.00 17.61 172 GLY A O 1
ATOM 1355 N N . ALA A 1 173 ? 5.041 31.445 27.055 1.00 15.55 173 ALA A N 1
ATOM 1356 C CA . ALA A 1 173 ? 5.398 30.988 25.699 1.00 15.38 173 ALA A CA 1
ATOM 1357 C C . ALA A 1 173 ? 4.254 30.161 25.122 1.00 11.57 173 ALA A C 1
ATOM 1358 O O . ALA A 1 173 ? 3.669 29.355 25.816 1.00 12.65 173 ALA A O 1
ATOM 1360 N N . HIS A 1 174 ? 3.959 30.360 23.824 1.00 11.86 174 HIS A N 1
ATOM 1361 C CA . HIS A 1 174 ? 2.871 29.581 23.234 1.00 14.88 174 HIS A CA 1
ATOM 1362 C C . HIS A 1 174 ? 3.273 28.180 22.807 1.00 10.82 174 HIS A C 1
ATOM 1363 O O . HIS A 1 174 ? 2.461 27.271 22.713 1.00 11.76 174 HIS A O 1
ATOM 1370 N N . CYS A 1 175 ? 4.569 28.062 22.531 1.00 11.99 175 CYS A N 1
ATOM 1371 C CA . CYS A 1 175 ? 5.105 26.820 21.956 1.00 10.01 175 CYS A CA 1
ATOM 1372 C C . CYS A 1 175 ? 6.477 26.544 22.542 1.00 12.47 175 CYS A C 1
ATOM 1373 O O . CYS A 1 175 ? 7.259 27.487 22.715 1.00 12.56 175 CYS A O 1
ATOM 1376 N N . VAL A 1 176 ? 6.741 25.276 22.810 1.00 11.69 176 VAL A N 1
ATOM 1377 C CA . VAL A 1 176 ? 8.078 24.852 23.225 1.00 11.27 176 VAL A CA 1
ATOM 1378 C C . VAL A 1 176 ? 8.675 23.935 22.141 1.00 12.85 176 VAL A C 1
ATOM 1379 O O . VAL A 1 176 ? 7.946 23.089 21.588 1.00 12.71 176 VAL A O 1
ATOM 1383 N N . ALA A 1 177 ? 9.952 24.108 21.861 1.00 10.85 177 ALA A N 1
ATOM 1384 C CA . ALA A 1 177 ? 10.636 23.384 20.774 1.00 12.76 177 ALA A CA 1
ATOM 1385 C C . ALA A 1 177 ? 11.917 22.754 21.299 1.00 11.20 177 ALA A C 1
ATOM 1386 O O . ALA A 1 177 ? 12.975 23.350 21.252 1.00 11.05 177 ALA A O 1
ATOM 1388 N N . PRO A 1 178 ? 11.808 21.530 21.823 1.00 12.24 178 PRO A N 1
ATOM 1389 C CA . PRO A 1 178 ? 12.953 20.852 22.436 1.00 11.49 178 PRO A CA 1
ATOM 1390 C C . PRO A 1 178 ? 13.967 20.428 21.371 1.00 11.04 178 PRO A C 1
ATOM 1391 O O . PRO A 1 178 ? 13.603 19.652 20.474 1.00 15.30 178 PRO A O 1
ATOM 1395 N N . SER A 1 179 ? 15.187 20.925 21.441 1.00 12.07 179 SER A N 1
ATOM 1396 C CA . SER A 1 179 ? 16.212 20.733 20.422 1.00 11.97 179 SER A CA 1
ATOM 1397 C C . SER A 1 179 ? 17.364 19.853 20.883 1.00 14.74 179 SER A C 1
ATOM 1398 O O . SER A 1 179 ? 18.445 19.830 20.299 1.00 16.33 179 SER A O 1
ATOM 1401 N N . ASP A 1 180 ? 17.134 19.090 21.938 1.00 14.44 180 ASP A N 1
ATOM 1402 C CA . ASP A 1 180 ? 18.140 18.308 22.627 1.00 14.90 180 ASP A CA 1
ATOM 1403 C C . ASP A 1 180 ? 18.438 16.922 22.096 1.00 13.06 180 ASP A C 1
ATOM 1404 O O . ASP A 1 180 ? 19.524 16.383 22.284 1.00 14.53 180 ASP A O 1
ATOM 1409 N N . MET A 1 181 ? 17.449 16.322 21.423 1.00 16.49 181 MET A N 1
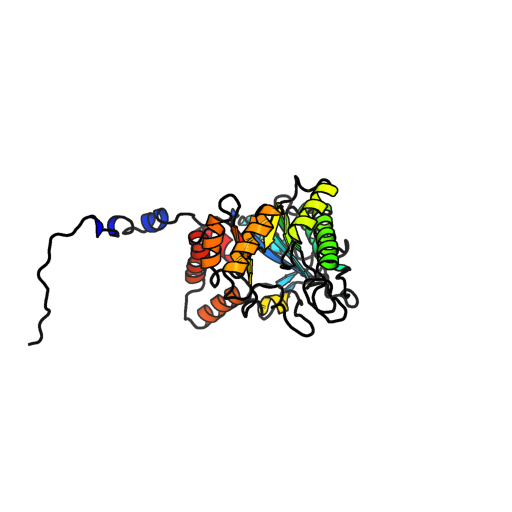ATOM 1410 C CA . MET A 1 181 ? 17.577 14.999 20.829 1.00 14.96 181 MET A CA 1
ATOM 1411 C C . MET A 1 181 ? 17.838 13.914 21.856 1.00 15.62 181 MET A C 1
ATOM 1412 O O . MET A 1 181 ? 18.389 12.858 21.518 1.00 19.09 181 MET A O 1
ATOM 1417 N N . ILE A 1 182 ? 17.457 14.117 23.125 1.00 13.20 182 ILE A N 1
ATOM 1418 C CA . ILE A 1 182 ? 17.636 13.058 24.118 1.00 10.70 182 ILE A CA 1
ATOM 1419 C C . ILE A 1 182 ? 16.424 12.143 24.203 1.00 11.63 182 ILE A C 1
ATOM 1420 O O . ILE A 1 182 ? 15.285 12.624 24.214 1.00 15.58 182 ILE A O 1
ATOM 1425 N N . ASP A 1 183 ? 16.672 10.840 24.222 1.00 11.57 183 ASP A N 1
ATOM 1426 C CA . ASP A 1 183 ? 15.620 9.836 24.083 1.00 12.40 183 ASP A CA 1
ATOM 1427 C C . ASP A 1 183 ? 14.466 10.092 25.044 1.00 16.21 183 ASP A C 1
ATOM 1428 O O . ASP A 1 183 ? 14.667 10.238 26.261 1.00 14.36 183 ASP A O 1
ATOM 1433 N N . GLY A 1 184 ? 13.248 10.177 24.518 1.00 11.00 184 GLY A N 1
ATOM 1434 C CA . GLY A 1 184 ? 12.041 10.246 25.298 1.00 12.77 184 GLY A CA 1
ATOM 1435 C C . GLY A 1 184 ? 11.715 11.583 25.932 1.00 12.71 184 GLY A C 1
ATOM 1436 O O . GLY A 1 184 ? 10.773 11.680 26.747 1.00 13.90 184 GLY A O 1
ATOM 1437 N N . ARG A 1 185 ? 12.433 12.649 25.578 1.00 11.95 185 ARG A N 1
ATOM 1438 C CA . ARG A 1 185 ? 12.135 13.930 26.223 1.00 12.99 185 ARG A CA 1
ATOM 1439 C C . ARG A 1 185 ? 10.756 14.441 25.845 1.00 13.42 185 ARG A C 1
ATOM 1440 O O . ARG A 1 185 ? 10.135 15.159 26.638 1.00 11.57 185 ARG A O 1
ATOM 1448 N N . ILE A 1 186 ? 10.214 14.107 24.657 1.00 9.52 186 ILE A N 1
ATOM 1449 C CA . ILE A 1 186 ? 8.886 14.626 24.326 1.00 8.61 186 ILE A CA 1
ATOM 1450 C C . ILE A 1 186 ? 7.841 14.085 25.282 1.00 8.59 186 ILE A C 1
ATOM 1451 O O . ILE A 1 186 ? 6.995 14.868 25.736 1.00 11.92 186 ILE A O 1
ATOM 1456 N N . ARG A 1 187 ? 7.855 12.804 25.636 1.00 10.63 187 ARG A N 1
ATOM 1457 C CA . ARG A 1 187 ? 6.868 12.228 26.529 1.00 9.81 187 ARG A CA 1
ATOM 1458 C C . ARG A 1 187 ? 6.846 13.016 27.850 1.00 7.43 187 ARG A C 1
ATOM 1459 O O . ARG A 1 187 ? 5.795 13.372 28.359 1.00 10.94 187 ARG A O 1
ATOM 1467 N N . ASP A 1 188 ? 8.057 13.251 28.350 1.00 10.59 188 ASP A N 1
ATOM 1468 C CA . ASP A 1 188 ? 8.113 13.891 29.678 1.00 13.30 188 ASP A CA 1
ATOM 1469 C C . ASP A 1 188 ? 7.690 15.343 29.650 1.00 11.70 188 ASP A C 1
ATOM 1470 O O . ASP A 1 188 ? 7.030 15.859 30.549 1.00 12.44 188 ASP A O 1
ATOM 1475 N N . ILE A 1 189 ? 8.053 16.061 28.592 1.00 10.18 189 ILE A N 1
ATOM 1476 C CA . ILE A 1 189 ? 7.597 17.426 28.396 1.00 9.27 189 ILE A CA 1
ATOM 1477 C C . ILE A 1 189 ? 6.096 17.469 28.249 1.00 7.94 189 ILE A C 1
ATOM 1478 O O . ILE A 1 189 ? 5.370 18.259 28.836 1.00 10.55 189 ILE A O 1
ATOM 1483 N N . LYS A 1 190 ? 5.510 16.582 27.426 1.00 10.03 190 LYS A N 1
ATOM 1484 C CA . LYS A 1 190 ? 4.059 16.562 27.298 1.00 11.07 190 LYS A CA 1
ATOM 1485 C C . LYS A 1 190 ? 3.334 16.233 28.607 1.00 7.38 190 LYS A C 1
ATOM 1486 O O . LYS A 1 190 ? 2.354 16.875 28.937 1.00 9.38 190 LYS A O 1
ATOM 1492 N N . ARG A 1 191 ? 3.807 15.215 29.314 1.00 11.77 191 ARG A N 1
ATOM 1493 C CA . ARG A 1 191 ? 3.261 14.868 30.640 1.00 13.96 191 ARG A CA 1
ATOM 1494 C C . ARG A 1 191 ? 3.409 16.060 31.599 1.00 11.63 191 ARG A C 1
ATOM 1495 O O . ARG A 1 191 ? 2.421 16.353 32.281 1.00 10.27 191 ARG A O 1
ATOM 1503 N N . GLY A 1 192 ? 4.577 16.704 31.567 1.00 11.57 192 GLY A N 1
ATOM 1504 C CA . GLY A 1 192 ? 4.753 17.913 32.386 1.00 12.40 192 GLY A CA 1
ATOM 1505 C C . GLY A 1 192 ? 3.714 18.980 32.057 1.00 16.61 192 GLY A C 1
ATOM 1506 O O . GLY A 1 192 ? 3.090 19.596 32.933 1.00 12.88 192 GLY A O 1
ATOM 1507 N N . LEU A 1 193 ? 3.444 19.255 30.762 1.00 11.66 193 LEU A N 1
ATOM 1508 C CA . LEU A 1 193 ? 2.437 20.260 30.405 1.00 8.61 193 LEU A CA 1
ATOM 1509 C C . LEU A 1 193 ? 1.037 19.817 30.819 1.00 9.71 193 LEU A C 1
ATOM 1510 O O . LEU A 1 193 ? 0.202 20.601 31.275 1.00 12.89 193 LEU A O 1
ATOM 1515 N N . ILE A 1 194 ? 0.713 18.539 30.652 1.00 12.06 194 ILE A N 1
ATOM 1516 C CA . ILE A 1 194 ? -0.572 18.008 31.123 1.00 14.31 194 ILE A CA 1
ATOM 1517 C C . ILE A 1 194 ? -0.705 18.231 32.635 1.00 12.55 194 ILE A C 1
ATOM 1518 O O . ILE A 1 194 ? -1.752 18.702 33.065 1.00 12.12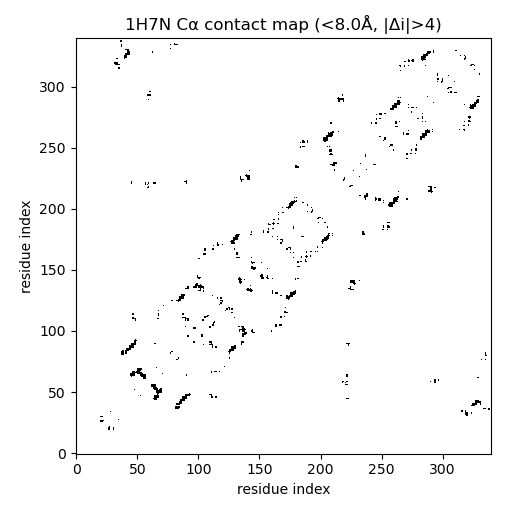 194 ILE A O 1
ATOM 1523 N N . ASN A 1 195 ? 0.350 17.887 33.369 1.00 11.27 195 ASN A N 1
ATOM 1524 C CA . ASN A 1 195 ? 0.227 18.074 34.836 1.00 14.13 195 ASN A CA 1
ATOM 1525 C C . ASN A 1 195 ? 0.056 19.528 35.226 1.00 15.62 195 ASN A C 1
ATOM 1526 O O . ASN A 1 195 ? -0.579 19.815 36.270 1.00 21.17 195 ASN A O 1
ATOM 1531 N N . ALA A 1 196 ? 0.587 20.466 34.475 1.00 11.51 196 ALA A N 1
ATOM 1532 C CA . ALA A 1 196 ? 0.544 21.898 34.724 1.00 12.77 196 ALA A CA 1
ATOM 1533 C C . ALA A 1 196 ? -0.686 22.549 34.121 1.00 13.96 196 ALA A C 1
ATOM 1534 O O . ALA A 1 196 ? -0.854 23.769 34.145 1.00 16.69 196 ALA A O 1
ATOM 1536 N N . ASN A 1 197 ? -1.598 21.746 33.554 1.00 13.41 197 ASN A N 1
ATOM 1537 C CA . ASN A 1 197 ? -2.782 22.267 32.912 1.00 15.73 197 ASN A CA 1
ATOM 1538 C C . ASN A 1 197 ? -2.439 23.245 31.790 1.00 16.55 197 ASN A C 1
ATOM 1539 O O . ASN A 1 197 ? -3.103 24.267 31.609 1.00 19.67 197 ASN A O 1
ATOM 1544 N N . LEU A 1 198 ? -1.412 22.952 30.982 1.00 12.44 198 LEU A N 1
ATOM 1545 C CA . LEU A 1 198 ? -1.006 23.834 29.905 1.00 10.39 198 LEU A CA 1
ATOM 1546 C C . LEU A 1 198 ? -0.929 23.089 28.572 1.00 10.35 198 LEU A C 1
ATOM 1547 O O . LEU A 1 198 ? -0.581 23.721 27.556 1.00 13.69 198 LEU A O 1
ATOM 1552 N N . ALA A 1 199 ? -1.234 21.801 28.606 1.00 13.42 199 ALA A N 1
ATOM 1553 C CA . ALA A 1 199 ? -1.072 21.053 27.325 1.00 14.00 199 ALA A CA 1
ATOM 1554 C C . ALA A 1 199 ? -2.093 21.490 26.290 1.00 12.78 199 ALA A C 1
ATOM 1555 O O . ALA A 1 199 ? -1.855 21.305 25.093 1.00 16.42 199 ALA A O 1
ATOM 1557 N N . HIS A 1 200 ? -3.237 22.019 26.700 1.00 11.95 200 HIS A N 1
ATOM 1558 C CA . HIS A 1 200 ? -4.283 22.427 25.756 1.00 13.42 200 HIS A CA 1
ATOM 1559 C C . HIS A 1 200 ? -3.972 23.788 25.155 1.00 16.49 200 HIS A C 1
ATOM 1560 O O . HIS A 1 200 ? -4.670 24.217 24.215 1.00 17.64 200 HIS A O 1
ATOM 1567 N N . LYS A 1 201 ? -2.946 24.479 25.655 1.00 12.18 201 LYS A N 1
ATOM 1568 C CA . LYS A 1 201 ? -2.517 25.794 25.280 1.00 12.68 201 LYS A CA 1
ATOM 1569 C C . LYS A 1 201 ? -1.139 25.863 24.638 1.00 13.54 201 LYS A C 1
ATOM 1570 O O . LYS A 1 201 ? -0.719 26.912 24.148 1.00 15.09 201 LYS A O 1
ATOM 1576 N N . THR A 1 202 ? -0.373 24.771 24.686 1.00 11.93 202 THR A N 1
ATOM 1577 C CA . THR A 1 202 ? 1.038 24.825 24.333 1.00 11.11 202 THR A CA 1
ATOM 1578 C C . THR A 1 202 ? 1.400 23.856 23.212 1.00 11.84 202 THR A C 1
ATOM 1579 O O . THR A 1 202 ? 1.278 22.657 23.376 1.00 13.92 202 THR A O 1
ATOM 1583 N N . PHE A 1 203 ? 1.782 24.396 22.058 1.00 10.87 203 PHE A N 1
ATOM 1584 C CA . PHE A 1 203 ? 2.185 23.521 20.948 1.00 10.99 203 PHE A CA 1
ATOM 1585 C C . PHE A 1 203 ? 3.577 22.963 21.240 1.00 11.29 203 PHE A C 1
ATOM 1586 O O . PHE A 1 203 ? 4.529 23.699 21.551 1.00 10.68 203 PHE A O 1
ATOM 1594 N N . VAL A 1 204 ? 3.716 21.645 21.075 1.00 9.19 204 VAL A N 1
ATOM 1595 C CA . VAL A 1 204 ? 4.991 20.979 21.222 1.00 9.23 204 VAL A CA 1
ATOM 1596 C C . VAL A 1 204 ? 5.572 20.726 19.811 1.00 11.95 204 VAL A C 1
ATOM 1597 O O . VAL A 1 204 ? 5.106 19.875 19.052 1.00 11.38 204 VAL A O 1
ATOM 1601 N N . LEU A 1 205 ? 6.590 21.519 19.528 1.00 8.80 205 LEU A N 1
ATOM 1602 C CA . LEU A 1 205 ? 7.269 21.492 18.232 1.00 10.18 205 LEU A CA 1
ATOM 1603 C C . LEU A 1 205 ? 8.622 20.808 18.375 1.00 9.82 205 LEU A C 1
ATOM 1604 O O . LEU A 1 205 ? 9.644 21.402 18.683 1.00 11.65 205 LEU A O 1
ATOM 1609 N N . SER A 1 206 ? 8.608 19.482 18.157 1.00 11.29 206 SER A N 1
ATOM 1610 C CA . SER A 1 206 ? 9.825 18.738 18.414 1.00 10.25 206 SER A CA 1
ATOM 1611 C C . SER A 1 206 ? 10.881 18.849 17.324 1.00 11.77 206 SER A C 1
ATOM 1612 O O . SER A 1 206 ? 10.517 18.671 16.152 1.00 11.49 206 SER A O 1
ATOM 1615 N N . TYR A 1 207 ? 12.125 19.101 17.692 1.00 9.75 207 TYR A N 1
ATOM 1616 C CA . TYR A 1 207 ? 13.199 18.902 16.716 1.00 10.41 207 TYR A CA 1
ATOM 1617 C C . TYR A 1 207 ? 13.407 17.383 16.674 1.00 11.97 207 TYR A C 1
ATOM 1618 O O . TYR A 1 207 ? 14.211 16.797 17.391 1.00 12.42 207 TYR A O 1
ATOM 1627 N N . ALA A 1 208 ? 12.595 16.729 15.833 1.00 11.05 208 ALA A N 1
ATOM 1628 C CA . ALA A 1 208 ? 12.542 15.267 15.919 1.00 12.89 208 ALA A CA 1
ATOM 1629 C C . ALA A 1 208 ? 13.670 14.620 15.122 1.00 11.49 208 ALA A C 1
ATOM 1630 O O . ALA A 1 208 ? 14.256 13.608 15.496 1.00 11.81 208 ALA A O 1
ATOM 1632 N N . ALA A 1 209 ? 13.975 15.259 13.971 1.00 10.92 209 ALA A N 1
ATOM 1633 C CA . ALA A 1 209 ? 15.038 14.731 13.122 1.00 14.21 209 ALA A CA 1
ATOM 1634 C C . ALA A 1 209 ? 16.100 15.812 12.993 1.00 17.93 209 ALA A C 1
ATOM 1635 O O . ALA A 1 209 ? 16.115 16.635 12.074 1.00 13.60 209 ALA A O 1
ATOM 1637 N N . LYS A 1 210 ? 16.994 15.816 13.983 1.00 13.84 210 LYS A N 1
ATOM 1638 C CA . LYS A 1 210 ? 18.060 16.812 14.057 1.00 13.29 210 LYS A CA 1
ATOM 1639 C C . LYS A 1 210 ? 19.400 16.082 14.007 1.00 17.56 210 LYS A C 1
ATOM 1640 O O . LYS A 1 210 ? 19.621 15.199 14.835 1.00 15.51 210 LYS A O 1
ATOM 1646 N N . PHE A 1 211 ? 20.215 16.431 13.010 1.00 13.21 211 PHE A N 1
ATOM 1647 C CA . PHE A 1 211 ? 21.401 15.668 12.696 1.00 11.83 211 PHE A CA 1
ATOM 1648 C C . PHE A 1 211 ? 22.677 16.330 13.211 1.00 13.56 211 PHE A C 1
ATOM 1649 O O . PHE A 1 211 ? 22.765 17.547 13.287 1.00 19.53 211 PHE A O 1
ATOM 1657 N N . SER A 1 212 ? 23.649 15.486 13.530 1.00 14.54 212 SER A N 1
ATOM 1658 C CA . SER A 1 212 ? 24.951 16.061 13.848 1.00 20.17 212 SER A CA 1
ATOM 1659 C C . SER A 1 212 ? 25.565 16.508 12.537 1.00 21.27 212 SER A C 1
ATOM 1660 O O . SER A 1 212 ? 25.219 15.951 11.486 1.00 19.41 212 SER A O 1
ATOM 1663 N N . GLY A 1 213 ? 26.456 17.496 12.548 1.00 19.56 213 GLY A N 1
ATOM 1664 C CA . GLY A 1 213 ? 27.140 17.732 11.277 1.00 16.22 213 GLY A CA 1
ATOM 1665 C C . GLY A 1 213 ? 27.993 18.985 11.338 1.00 22.86 213 GLY A C 1
ATOM 1666 O O . GLY A 1 213 ? 28.298 19.470 12.432 1.00 18.78 213 GLY A O 1
ATOM 1667 N N . ASN A 1 214 ? 28.321 19.459 10.147 1.00 16.80 214 ASN A N 1
ATOM 1668 C CA . ASN A 1 214 ? 29.247 20.589 9.988 1.00 14.23 214 ASN A CA 1
ATOM 1669 C C . ASN A 1 214 ? 28.536 21.914 9.797 1.00 15.14 214 ASN A C 1
ATOM 1670 O O . ASN A 1 214 ? 29.194 22.890 9.383 1.00 18.49 214 ASN A O 1
ATOM 1675 N N . LEU A 1 215 ? 27.228 22.032 10.019 1.00 12.68 215 LEU A N 1
ATOM 1676 C CA . LEU A 1 215 ? 26.532 23.253 9.635 1.00 14.26 215 LEU A CA 1
ATOM 1677 C C . LEU A 1 215 ? 26.047 24.141 10.766 1.00 17.09 215 LEU A C 1
ATOM 1678 O O . LEU A 1 215 ? 25.179 24.994 10.551 1.00 14.53 215 LEU A O 1
ATOM 1683 N N . TYR A 1 216 ? 26.547 23.972 11.994 1.00 17.65 216 TYR A N 1
ATOM 1684 C CA . TYR A 1 216 ? 26.081 24.735 13.146 1.00 14.51 216 TYR A CA 1
ATOM 1685 C C . TYR A 1 216 ? 27.111 25.748 13.644 1.00 19.90 216 TYR A C 1
ATOM 1686 O O . TYR A 1 216 ? 26.919 26.368 14.697 1.00 20.46 216 TYR A O 1
ATOM 1695 N N . GLY A 1 217 ? 28.198 25.915 12.909 1.00 19.27 217 GLY A N 1
ATOM 1696 C CA . GLY A 1 217 ? 29.266 26.813 13.322 1.00 21.16 217 GLY A CA 1
ATOM 1697 C C . GLY A 1 217 ? 28.850 28.175 13.809 1.00 25.47 217 GLY A C 1
ATOM 1698 O O . GLY A 1 217 ? 29.157 28.544 14.955 1.00 22.11 217 GLY A O 1
ATOM 1699 N N . PRO A 1 218 ? 28.182 28.963 12.982 1.00 19.27 218 PRO A N 1
ATOM 1700 C CA . PRO A 1 218 ? 27.833 30.338 13.349 1.00 20.25 218 PRO A CA 1
ATOM 1701 C C . PRO A 1 218 ? 26.821 30.407 14.484 1.00 22.89 218 PRO A C 1
ATOM 1702 O O . PRO A 1 218 ? 26.844 31.388 15.234 1.00 24.16 218 PRO A O 1
ATOM 1706 N N . PHE A 1 219 ? 25.942 29.418 14.624 1.00 20.68 219 PHE A N 1
ATOM 1707 C CA . PHE A 1 219 ? 25.056 29.337 15.783 1.00 24.18 219 PHE A CA 1
ATOM 1708 C C . PHE A 1 219 ? 25.882 29.272 17.067 1.00 27.80 219 PHE A C 1
ATOM 1709 O O . PHE A 1 219 ? 25.516 29.907 18.062 1.00 26.30 219 PHE A O 1
ATOM 1717 N N . ARG A 1 220 ? 26.962 28.502 17.078 1.00 21.57 220 ARG A N 1
ATOM 1718 C CA . ARG A 1 220 ? 27.746 28.377 18.313 1.00 26.90 220 ARG A CA 1
ATOM 1719 C C . ARG A 1 220 ? 28.272 29.737 18.743 1.00 30.28 220 ARG A C 1
ATOM 1720 O O . ARG A 1 220 ? 28.368 30.018 19.942 1.00 33.24 220 ARG A O 1
ATOM 1728 N N . ASP A 1 221 ? 28.590 30.620 17.795 1.00 27.19 221 ASP A N 1
ATOM 1729 C CA . ASP A 1 221 ? 28.989 31.969 18.167 1.00 26.11 221 ASP A CA 1
ATOM 1730 C C . ASP A 1 221 ? 27.806 32.751 18.716 1.00 29.36 221 ASP A C 1
ATOM 1731 O O . ASP A 1 221 ? 27.931 33.450 19.719 1.00 45.95 221 ASP A O 1
ATOM 1736 N N . ALA A 1 222 ? 26.637 32.657 18.075 1.00 20.64 222 ALA A N 1
ATOM 1737 C CA . ALA A 1 222 ? 25.549 33.509 18.505 1.00 21.39 222 ALA A CA 1
ATOM 1738 C C . ALA A 1 222 ? 25.076 33.101 19.899 1.00 23.48 222 ALA A C 1
ATOM 1739 O O . ALA A 1 222 ? 24.768 33.996 20.677 1.00 27.27 222 ALA A O 1
ATOM 1741 N N . ALA A 1 223 ? 25.008 31.803 20.148 1.00 19.60 223 ALA A N 1
ATOM 1742 C CA . ALA A 1 223 ? 24.386 31.282 21.354 1.00 23.43 223 ALA A CA 1
ATOM 1743 C C . ALA A 1 223 ? 25.394 30.884 22.430 1.00 22.75 223 ALA A C 1
ATOM 1744 O O . ALA A 1 223 ? 24.968 30.500 23.520 1.00 27.23 223 ALA A O 1
ATOM 1746 N N . CYS A 1 224 ? 26.681 30.968 22.162 1.00 23.95 224 CYS A N 1
ATOM 1747 C CA . CYS A 1 224 ? 27.753 30.565 23.072 1.00 26.65 224 CYS A CA 1
ATOM 1748 C C . CYS A 1 224 ? 27.487 29.200 23.708 1.00 41.53 224 CYS A C 1
ATOM 1749 O O . CYS A 1 224 ? 27.558 29.036 24.933 1.00 37.81 224 CYS A O 1
ATOM 1752 N N . SER A 1 225 ? 27.187 28.224 22.861 1.00 31.12 225 SER A N 1
ATOM 1753 C CA . SER A 1 225 ? 26.725 26.889 23.172 1.00 39.15 225 SER A CA 1
ATOM 1754 C C . SER A 1 225 ? 27.676 25.767 22.758 1.00 46.37 225 SER A C 1
ATOM 1755 O O . SER A 1 225 ? 27.244 24.605 22.687 1.00 58.85 225 SER A O 1
ATOM 1758 N N . ALA A 1 226 ? 28.947 26.049 22.494 1.00 34.14 226 ALA A N 1
ATOM 1759 C CA . ALA A 1 226 ? 29.866 25.001 22.061 1.00 36.14 226 ALA A CA 1
ATOM 1760 C C . ALA A 1 226 ? 30.203 24.019 23.173 1.00 41.73 226 ALA A C 1
ATOM 1761 O O . ALA A 1 226 ? 30.457 24.415 24.312 1.00 39.32 226 ALA A O 1
ATOM 1763 N N . PRO A 1 227 ? 30.220 22.727 22.868 1.00 40.51 227 PRO A N 1
ATOM 1764 C CA . PRO A 1 227 ? 30.408 21.713 23.911 1.00 44.14 227 PRO A CA 1
ATOM 1765 C C . PRO A 1 227 ? 31.815 21.766 24.498 1.00 62.17 227 PRO A C 1
ATOM 1766 O O . PRO A 1 227 ? 32.759 22.223 23.855 1.00 83.29 227 PRO A O 1
ATOM 1770 N N . SER A 1 228 ? 31.933 21.286 25.737 1.00 69.40 228 SER A N 1
ATOM 1771 C CA . SER A 1 228 ? 33.240 21.171 26.378 1.00 73.93 228 SER A CA 1
ATOM 1772 C C . SER A 1 228 ? 33.670 19.710 26.451 1.00 85.09 228 SER A C 1
ATOM 1773 O O . SER A 1 228 ? 33.087 18.899 27.173 1.00 95.40 228 SER A O 1
ATOM 1776 N N . ASN A 1 229 ? 34.705 19.370 25.665 1.00 83.54 229 ASN A N 1
ATOM 1777 C CA . ASN A 1 229 ? 35.149 17.981 25.674 1.00 83.76 229 ASN A CA 1
ATOM 1778 C C . ASN A 1 229 ? 34.113 17.080 25.000 1.00 85.06 229 ASN A C 1
ATOM 1779 O O . ASN A 1 229 ? 33.055 16.810 25.575 1.00 88.58 229 ASN A O 1
ATOM 1784 N N . GLY A 1 230 ? 34.441 16.634 23.792 1.00 81.62 230 GLY A N 1
ATOM 1785 C CA . GLY A 1 230 ? 33.636 15.705 23.019 1.00 73.26 230 GLY A CA 1
ATOM 1786 C C . GLY A 1 230 ? 32.794 16.393 21.966 1.00 64.35 230 GLY A C 1
ATOM 1787 O O . GLY A 1 230 ? 33.073 17.549 21.608 1.00 73.57 230 GLY A O 1
ATOM 1788 N N . ASP A 1 231 ? 31.766 15.700 21.464 1.00 50.66 231 ASP A N 1
ATOM 1789 C CA . ASP A 1 231 ? 30.820 16.352 20.557 1.00 49.68 231 ASP A CA 1
ATOM 1790 C C . ASP A 1 231 ? 29.410 15.809 20.807 1.00 43.38 231 ASP A C 1
ATOM 1791 O O . ASP A 1 231 ? 29.147 15.111 21.795 1.00 28.61 231 ASP A O 1
ATOM 1796 N N . ARG A 1 232 ? 28.502 16.149 19.886 1.00 29.86 232 ARG A N 1
ATOM 1797 C CA . ARG A 1 232 ? 27.109 15.750 20.136 1.00 29.97 232 ARG A CA 1
ATOM 1798 C C . ARG A 1 232 ? 26.679 14.505 19.368 1.00 25.37 232 ARG A C 1
ATOM 1799 O O . ARG A 1 232 ? 25.471 14.223 19.272 1.00 28.82 232 ARG A O 1
ATOM 1807 N N . LYS A 1 233 ? 27.615 13.739 18.830 1.00 19.63 233 LYS A N 1
ATOM 1808 C CA . LYS A 1 233 ? 27.306 12.603 17.962 1.00 26.43 233 LYS A CA 1
ATOM 1809 C C . LYS A 1 233 ? 26.602 11.417 18.613 1.00 28.37 233 LYS A C 1
ATOM 1810 O O . LYS A 1 233 ? 26.136 10.525 17.876 1.00 27.29 233 LYS A O 1
ATOM 1816 N N . CYS A 1 234 ? 26.485 11.325 19.934 1.00 26.52 234 CYS A N 1
ATOM 1817 C CA . CYS A 1 234 ? 25.764 10.209 20.550 1.00 25.43 234 CYS A CA 1
ATOM 1818 C C . CYS A 1 234 ? 24.302 10.552 20.799 1.00 21.38 234 CYS A C 1
ATOM 1819 O O . CYS A 1 234 ? 23.545 9.673 21.237 1.00 23.06 234 CYS A O 1
ATOM 1822 N N . TYR A 1 235 ? 23.906 11.791 20.532 1.00 22.82 235 TYR A N 1
ATOM 1823 C CA . TYR A 1 235 ? 22.478 12.115 20.582 1.00 17.80 235 TYR A CA 1
ATOM 1824 C C . TYR A 1 235 ? 21.975 12.775 19.293 1.00 22.68 235 TYR A C 1
ATOM 1825 O O . TYR A 1 235 ? 20.895 12.443 18.790 1.00 21.14 235 TYR A O 1
ATOM 1834 N N . GLN A 1 236 ? 22.715 13.728 18.740 1.00 18.93 236 GLN A N 1
ATOM 1835 C CA . GLN A 1 236 ? 22.295 14.240 17.422 1.00 16.38 236 GLN A CA 1
ATOM 1836 C C . GLN A 1 236 ? 22.420 13.078 16.460 1.00 17.94 236 GLN A C 1
ATOM 1837 O O . GLN A 1 236 ? 23.333 12.265 16.622 1.00 18.41 236 GLN A O 1
ATOM 1843 N N . LEU A 1 237 ? 21.519 12.972 15.464 1.00 12.82 237 LEU A N 1
ATOM 1844 C CA . LEU A 1 237 ? 21.552 11.788 14.609 1.00 14.40 237 LEU A CA 1
ATOM 1845 C C . LEU A 1 237 ? 22.706 11.768 13.634 1.00 15.69 237 LEU A C 1
ATOM 1846 O O . LEU A 1 237 ? 23.092 12.816 13.101 1.00 15.61 237 LEU A O 1
ATOM 1851 N N . PRO A 1 238 ? 23.275 10.611 13.314 1.00 16.71 238 PRO A N 1
ATOM 1852 C CA . PRO A 1 238 ? 24.338 10.584 12.305 1.00 13.34 238 PRO A CA 1
ATOM 1853 C C . PRO A 1 238 ? 23.768 10.992 10.937 1.00 15.02 238 PRO A C 1
ATOM 1854 O O . PRO A 1 238 ? 22.647 10.571 10.652 1.00 14.99 238 PRO A O 1
ATOM 1858 N N . PRO A 1 239 ? 24.483 11.793 10.178 1.00 14.09 239 PRO A N 1
ATOM 1859 C CA . PRO A 1 239 ? 23.989 12.193 8.844 1.00 13.33 239 PRO A CA 1
ATOM 1860 C C . PRO A 1 239 ? 23.483 11.036 7.988 1.00 13.14 239 PRO A C 1
ATOM 1861 O O . PRO A 1 239 ? 22.483 11.255 7.298 1.00 17.94 239 PRO A O 1
ATOM 1865 N N . ALA A 1 240 ? 24.079 9.857 8.007 1.00 14.24 240 ALA A N 1
ATOM 1866 C CA . ALA A 1 240 ? 23.597 8.740 7.178 1.00 17.32 240 ALA A CA 1
ATOM 1867 C C . ALA A 1 240 ? 22.413 8.008 7.780 1.00 15.92 240 ALA A C 1
ATOM 1868 O O . ALA A 1 240 ? 21.880 7.062 7.181 1.00 16.26 240 ALA A O 1
ATOM 1870 N N . GLY A 1 241 ? 21.962 8.381 8.981 1.00 15.78 241 GLY A N 1
ATOM 1871 C CA . GLY A 1 241 ? 21.001 7.598 9.712 1.00 13.03 241 GLY A CA 1
ATOM 1872 C C . GLY A 1 241 ? 19.561 7.837 9.368 1.00 11.87 241 GLY A C 1
ATOM 1873 O O . GLY A 1 241 ? 18.737 8.305 10.191 1.00 14.17 241 GLY A O 1
ATOM 1874 N N . ARG A 1 242 ? 19.169 7.508 8.138 1.00 15.11 242 ARG A N 1
ATOM 1875 C CA . ARG A 1 242 ? 17.764 7.594 7.764 1.00 14.32 242 ARG A CA 1
ATOM 1876 C C . ARG A 1 242 ? 16.844 6.769 8.663 1.00 10.63 242 ARG A C 1
ATOM 1877 O O . ARG A 1 242 ? 15.777 7.248 9.072 1.00 9.64 242 ARG A O 1
ATOM 1885 N N . GLY A 1 243 ? 17.203 5.523 8.933 1.00 9.36 243 GLY A N 1
ATOM 1886 C CA . GLY A 1 243 ? 16.400 4.634 9.797 1.00 11.33 243 GLY A CA 1
ATOM 1887 C C . GLY A 1 243 ? 16.143 5.245 11.185 1.00 8.87 243 GLY A C 1
ATOM 1888 O O . GLY A 1 243 ? 15.000 5.271 11.641 1.00 8.03 243 GLY A O 1
ATOM 1889 N N . LEU A 1 244 ? 17.213 5.755 11.756 1.00 11.03 244 LEU A N 1
ATOM 1890 C CA . LEU A 1 244 ? 17.082 6.403 13.068 1.00 12.85 244 LEU A CA 1
ATOM 1891 C C . LEU A 1 244 ? 16.156 7.608 12.989 1.00 10.27 244 LEU A C 1
ATOM 1892 O O . LEU A 1 244 ? 15.275 7.802 13.824 1.00 9.46 244 LEU A O 1
ATOM 1897 N N . ALA A 1 245 ? 16.327 8.432 11.935 1.00 10.66 245 ALA A N 1
ATOM 1898 C CA . ALA A 1 245 ? 15.473 9.604 11.776 1.00 11.60 245 ALA A CA 1
ATOM 1899 C C . ALA A 1 245 ? 14.005 9.211 11.631 1.00 8.59 245 ALA A C 1
ATOM 1900 O O . ALA A 1 245 ? 13.133 9.832 12.252 1.00 9.99 245 ALA A O 1
ATOM 1902 N N . ARG A 1 246 ? 13.733 8.165 10.846 1.00 7.61 246 ARG A N 1
ATOM 1903 C CA . ARG A 1 246 ? 12.367 7.690 10.677 1.00 10.70 246 ARG A CA 1
ATOM 1904 C C . ARG A 1 246 ? 11.767 7.262 12.030 1.00 7.26 246 ARG A C 1
ATOM 1905 O O . ARG A 1 246 ? 10.616 7.575 12.309 1.00 8.40 246 ARG A O 1
ATOM 1913 N N . ARG A 1 247 ? 12.587 6.533 12.793 1.00 10.02 247 ARG A N 1
ATOM 1914 C CA . ARG A 1 247 ? 12.139 6.070 14.103 1.00 10.42 247 ARG A CA 1
ATOM 1915 C C . ARG A 1 247 ? 11.955 7.245 15.066 1.00 9.08 247 ARG A C 1
ATOM 1916 O O . ARG A 1 247 ? 10.981 7.229 15.857 1.00 10.86 247 ARG A O 1
ATOM 1924 N N . ALA A 1 248 ? 12.819 8.239 14.983 1.00 11.37 248 ALA A N 1
ATOM 1925 C CA . ALA A 1 248 ? 12.695 9.422 15.853 1.00 8.25 248 ALA A CA 1
ATOM 1926 C C . ALA A 1 248 ? 11.431 10.194 15.534 1.00 9.63 248 ALA A C 1
ATOM 1927 O O . ALA A 1 248 ? 10.734 10.747 16.388 1.00 11.17 248 ALA A O 1
ATOM 1929 N N . LEU A 1 249 ? 11.053 10.243 14.228 1.00 8.71 249 LEU A N 1
ATOM 1930 C CA . LEU A 1 249 ? 9.837 10.971 13.864 1.00 11.84 249 LEU A CA 1
ATOM 1931 C C . LEU A 1 249 ? 8.596 10.290 14.433 1.00 9.07 249 LEU A C 1
ATOM 1932 O O . LEU A 1 249 ? 7.708 10.905 15.023 1.00 10.78 249 LEU A O 1
ATOM 1937 N N . GLU A 1 250 ? 8.546 8.964 14.257 1.00 9.45 250 GLU A N 1
ATOM 1938 C CA . GLU A 1 250 ? 7.455 8.153 14.778 1.00 9.37 250 GLU A CA 1
ATOM 1939 C C . GLU A 1 250 ? 7.387 8.286 16.317 1.00 9.38 250 GLU A C 1
ATOM 1940 O O . GLU A 1 250 ? 6.312 8.508 16.851 1.00 12.07 250 GLU A O 1
ATOM 1946 N N . ARG A 1 251 ? 8.550 8.142 16.925 1.00 11.24 251 ARG A N 1
ATOM 1947 C CA . ARG A 1 251 ? 8.588 8.264 18.386 1.00 11.54 251 ARG A CA 1
ATOM 1948 C C . ARG A 1 251 ? 8.018 9.588 18.864 1.00 10.38 251 ARG A C 1
ATOM 1949 O O . ARG A 1 251 ? 7.148 9.662 19.726 1.00 10.22 251 ARG A O 1
ATOM 1957 N N . ASP A 1 252 ? 8.515 10.696 18.354 1.00 8.73 252 ASP A N 1
ATOM 1958 C CA . ASP A 1 252 ? 8.078 11.967 18.932 1.00 10.81 252 ASP A CA 1
ATOM 1959 C C . ASP A 1 252 ? 6.614 12.270 18.650 1.00 12.32 252 ASP A C 1
ATOM 1960 O O . ASP A 1 252 ? 5.919 12.858 19.483 1.00 10.68 252 ASP A O 1
ATOM 1965 N N . MET A 1 253 ? 6.097 11.883 17.481 1.00 10.74 253 MET A N 1
ATOM 1966 C CA . MET A 1 253 ? 4.666 11.949 17.208 1.00 10.17 253 MET A CA 1
ATOM 1967 C C . MET A 1 253 ? 3.903 11.192 18.305 1.00 10.52 253 MET A C 1
ATOM 1968 O O . MET A 1 253 ? 2.969 11.704 18.924 1.00 13.07 253 MET A O 1
ATOM 1973 N N . SER A 1 254 ? 4.316 9.963 18.589 1.00 9.99 254 SER A N 1
ATOM 1974 C CA . SER A 1 254 ? 3.643 9.086 19.534 1.00 10.34 254 SER A CA 1
ATOM 1975 C C . SER A 1 254 ? 3.688 9.676 20.947 1.00 9.08 254 SER A C 1
ATOM 1976 O O . SER A 1 254 ? 2.717 9.517 21.706 1.00 13.02 254 SER A O 1
ATOM 1979 N N . GLU A 1 255 ? 4.788 10.343 21.250 1.00 10.82 255 GLU A N 1
ATOM 1980 C CA . GLU A 1 255 ? 4.946 10.924 22.598 1.00 9.21 255 GLU A CA 1
ATOM 1981 C C . GLU A 1 255 ? 4.342 12.301 22.772 1.00 13.53 255 GLU A C 1
ATOM 1982 O O . GLU A 1 255 ? 4.454 12.912 23.849 1.00 12.31 255 GLU A O 1
ATOM 1988 N N . GLY A 1 256 ? 3.662 12.847 21.755 1.00 10.68 256 GLY A N 1
ATOM 1989 C CA . GLY A 1 256 ? 2.916 14.069 21.946 1.00 11.90 256 GLY A CA 1
ATOM 1990 C C . GLY A 1 256 ? 3.267 15.285 21.128 1.00 11.15 256 GLY A C 1
ATOM 1991 O O . GLY A 1 256 ? 2.667 16.353 21.293 1.00 12.71 256 GLY A O 1
ATOM 1992 N N . ALA A 1 257 ? 4.243 15.188 20.219 1.00 10.39 257 ALA A N 1
ATOM 1993 C CA . ALA A 1 257 ? 4.571 16.307 19.347 1.00 9.97 257 ALA A CA 1
ATOM 1994 C C . ALA A 1 257 ? 3.361 16.760 18.545 1.00 11.19 257 ALA A C 1
ATOM 1995 O O . ALA A 1 257 ? 2.684 15.936 17.936 1.00 11.91 257 ALA A O 1
ATOM 1997 N N . ASP A 1 258 ? 3.100 18.063 18.527 1.00 8.90 258 ASP A N 1
ATOM 1998 C CA . ASP A 1 258 ? 2.060 18.645 17.683 1.00 9.31 258 ASP A CA 1
ATOM 1999 C C . ASP A 1 258 ? 2.627 18.998 16.311 1.00 9.81 258 ASP A C 1
ATOM 2000 O O . ASP A 1 258 ? 1.851 19.208 15.355 1.00 11.43 258 ASP A O 1
ATOM 2005 N N . GLY A 1 259 ? 3.938 19.095 16.222 1.00 8.07 259 GLY A N 1
ATOM 2006 C CA . GLY A 1 259 ? 4.621 19.452 14.977 1.00 10.57 259 GLY A CA 1
ATOM 2007 C C . GLY A 1 259 ? 6.049 18.971 15.040 1.00 10.78 259 GLY A C 1
ATOM 2008 O O . GLY A 1 259 ? 6.552 18.654 16.120 1.00 11.92 259 GLY A O 1
ATOM 2009 N N . ILE A 1 260 ? 6.727 18.880 13.884 1.00 8.76 260 ILE A N 1
ATOM 2010 C CA . ILE A 1 260 ? 8.120 18.429 13.985 1.00 10.01 260 ILE A CA 1
ATOM 2011 C C . ILE A 1 260 ? 8.989 19.348 13.121 1.00 11.65 260 ILE A C 1
ATOM 2012 O O . ILE A 1 260 ? 8.545 19.915 12.129 1.00 12.23 260 ILE A O 1
ATOM 2017 N N . ILE A 1 261 ? 10.236 19.456 13.528 1.00 7.66 261 ILE A N 1
ATOM 2018 C CA . ILE A 1 261 ? 11.298 20.151 12.827 1.00 7.26 261 ILE A CA 1
ATOM 2019 C C . ILE A 1 261 ? 12.298 19.137 12.288 1.00 11.52 261 ILE A C 1
ATOM 2020 O O . ILE A 1 261 ? 12.701 18.164 12.947 1.00 10.17 261 ILE A O 1
ATOM 2025 N N . VAL A 1 262 ? 12.682 19.318 11.025 1.00 10.59 262 VAL A N 1
ATOM 2026 C CA . VAL A 1 262 ? 13.816 18.664 10.384 1.00 10.02 262 VAL A CA 1
ATOM 2027 C C . VAL A 1 262 ? 14.957 19.678 10.289 1.00 9.74 262 VAL A C 1
ATOM 2028 O O . VAL A 1 262 ? 14.781 20.806 9.852 1.00 10.29 262 VAL A O 1
ATOM 2032 N N . LYS A 1 263 ? 16.138 19.291 10.743 1.00 12.40 263 LYS A N 1
ATOM 2033 C CA . LYS A 1 263 ? 17.259 20.214 10.946 1.00 12.23 263 LYS A CA 1
ATOM 2034 C C . LYS A 1 263 ? 18.589 19.510 10.780 1.00 13.16 263 LYS A C 1
ATOM 2035 O O . LYS A 1 263 ? 18.754 18.496 11.469 1.00 10.73 263 LYS A O 1
ATOM 2043 N N . PRO A 1 264 ? 19.552 19.946 9.977 1.00 10.09 264 PRO A N 1
ATOM 2044 C CA . PRO A 1 264 ? 19.399 21.014 8.983 1.00 13.35 264 PRO A CA 1
ATOM 2045 C C . PRO A 1 264 ? 18.358 20.739 7.895 1.00 13.72 264 PRO A C 1
ATOM 2046 O O . PRO A 1 264 ? 17.565 19.804 8.058 1.00 11.92 264 PRO A O 1
ATOM 2050 N N . SER A 1 265 ? 18.336 21.554 6.844 1.00 13.35 265 SER A N 1
ATOM 2051 C CA . SER A 1 265 ? 17.171 21.666 5.955 1.00 9.97 265 SER A CA 1
ATOM 2052 C C . SER A 1 265 ? 17.494 21.230 4.524 1.00 8.99 265 SER A C 1
ATOM 2053 O O . SER A 1 265 ? 17.230 20.084 4.198 1.00 10.29 265 SER A O 1
ATOM 2056 N N . THR A 1 266 ? 18.065 22.168 3.760 1.00 11.52 266 THR A N 1
ATOM 2057 C CA . THR A 1 266 ? 18.568 21.828 2.433 1.00 11.23 266 THR A CA 1
ATOM 2058 C C . THR A 1 266 ? 19.349 20.541 2.411 1.00 11.01 266 THR A C 1
ATOM 2059 O O . THR A 1 266 ? 19.091 19.692 1.562 1.00 11.10 266 THR A O 1
ATOM 2063 N N . PHE A 1 267 ? 20.307 20.297 3.333 1.00 9.18 267 PHE A N 1
ATOM 2064 C CA . PHE A 1 267 ? 21.117 19.084 3.233 1.00 8.83 267 PHE A CA 1
ATOM 2065 C C . PHE A 1 267 ? 20.408 17.822 3.648 1.00 8.59 267 PHE A C 1
ATOM 2066 O O . PHE A 1 267 ? 20.956 16.731 3.676 1.00 9.54 267 PHE A O 1
ATOM 2074 N N . TYR A 1 268 ? 19.161 17.912 4.136 1.00 9.54 268 TYR A N 1
ATOM 2075 C CA . TYR A 1 268 ? 18.312 16.853 4.622 1.00 8.19 268 TYR A CA 1
ATOM 2076 C C . TYR A 1 268 ? 16.915 16.882 4.031 1.00 9.14 268 TYR A C 1
ATOM 2077 O O . TYR A 1 268 ? 15.943 16.403 4.621 1.00 10.62 268 TYR A O 1
ATOM 2086 N N . LEU A 1 269 ? 16.756 17.436 2.798 1.00 8.40 269 LEU A N 1
ATOM 2087 C CA . LEU A 1 269 ? 15.434 17.467 2.196 1.00 10.16 269 LEU A CA 1
ATOM 2088 C C . LEU A 1 269 ? 14.759 16.112 2.047 1.00 7.74 269 LEU A C 1
ATOM 2089 O O . LEU A 1 269 ? 13.518 16.063 2.143 1.00 10.84 269 LEU A O 1
ATOM 2094 N N . ASP A 1 270 ? 15.506 15.044 1.810 1.00 7.73 270 ASP A N 1
ATOM 2095 C CA . ASP A 1 270 ? 14.977 13.690 1.761 1.00 9.30 270 ASP A CA 1
ATOM 2096 C C . ASP A 1 270 ? 14.303 13.264 3.089 1.00 9.11 270 ASP A C 1
ATOM 2097 O O . ASP A 1 270 ? 13.313 12.548 3.083 1.00 10.65 270 ASP A O 1
ATOM 2102 N N . ILE A 1 271 ? 14.882 13.736 4.185 1.00 11.60 271 ILE A N 1
ATOM 2103 C CA . ILE A 1 271 ? 14.238 13.445 5.496 1.00 11.08 271 ILE A CA 1
ATOM 2104 C C . ILE A 1 271 ? 12.958 14.216 5.675 1.00 9.16 271 ILE A C 1
ATOM 2105 O O . ILE A 1 271 ? 11.994 13.713 6.280 1.00 9.36 271 ILE A O 1
ATOM 2110 N N . MET A 1 272 ? 12.855 15.448 5.116 1.00 9.99 272 MET A N 1
ATOM 2111 C CA . MET A 1 272 ? 11.545 16.090 5.120 1.00 14.26 272 MET A CA 1
ATOM 2112 C C . MET A 1 272 ? 10.510 15.298 4.344 1.00 8.90 272 MET A C 1
ATOM 2113 O O . MET A 1 272 ? 9.354 15.183 4.715 1.00 11.79 272 MET A O 1
ATOM 2118 N N . ARG A 1 273 ? 10.979 14.758 3.207 1.00 8.39 273 ARG A N 1
ATOM 2119 C CA . ARG A 1 273 ? 10.054 13.936 2.424 1.00 10.09 273 ARG A CA 1
ATOM 2120 C C . ARG A 1 273 ? 9.622 12.694 3.194 1.00 8.77 273 ARG A C 1
ATOM 2121 O O . ARG A 1 273 ? 8.446 12.334 3.179 1.00 12.99 273 ARG A O 1
ATOM 2129 N N . ASP A 1 274 ? 10.542 12.036 3.912 1.00 10.96 274 ASP A N 1
ATOM 2130 C CA . ASP A 1 274 ? 10.225 10.899 4.765 1.00 11.49 274 ASP A CA 1
ATOM 2131 C C . ASP A 1 274 ? 9.186 11.318 5.805 1.00 10.90 274 ASP A C 1
ATOM 2132 O O . ASP A 1 274 ? 8.169 10.659 6.009 1.00 12.56 274 ASP A O 1
ATOM 2137 N N . ALA A 1 275 ? 9.466 12.441 6.449 1.00 11.28 275 ALA A N 1
ATOM 2138 C CA . ALA A 1 275 ? 8.600 12.999 7.483 1.00 11.04 275 ALA A CA 1
ATOM 2139 C C . ALA A 1 275 ? 7.218 13.321 6.915 1.00 14.20 275 ALA A C 1
ATOM 2140 O O . ALA A 1 275 ? 6.201 13.221 7.616 1.00 16.43 275 ALA A O 1
ATOM 2142 N N . SER A 1 276 ? 7.152 13.722 5.639 1.00 11.14 276 SER A N 1
ATOM 2143 C CA . SER A 1 276 ? 5.838 14.088 5.114 1.00 11.28 276 SER A CA 1
ATOM 2144 C C . SER A 1 276 ? 4.922 12.889 4.983 1.00 11.97 276 SER A C 1
ATOM 2145 O O . SER A 1 276 ? 3.687 13.050 4.890 1.00 15.86 276 SER A O 1
ATOM 2148 N N . GLU A 1 277 ? 5.438 11.667 4.974 1.00 10.95 277 GLU A N 1
ATOM 2149 C CA . GLU A 1 277 ? 4.611 10.467 5.036 1.00 14.60 277 GLU A CA 1
ATOM 2150 C C . GLU A 1 277 ? 4.343 10.049 6.479 1.00 13.98 277 GLU A C 1
ATOM 2151 O O . GLU A 1 277 ? 3.199 9.857 6.868 1.00 15.25 277 GLU A O 1
ATOM 2157 N N . ILE A 1 278 ? 5.425 9.932 7.251 1.00 13.76 278 ILE A N 1
ATOM 2158 C CA . ILE A 1 278 ? 5.325 9.468 8.634 1.00 12.69 278 ILE A CA 1
ATOM 2159 C C . ILE A 1 278 ? 4.470 10.432 9.434 1.00 12.70 278 ILE A C 1
ATOM 2160 O O . ILE A 1 278 ? 3.563 10.013 10.145 1.00 14.94 278 ILE A O 1
ATOM 2165 N N . CYS A 1 279 ? 4.758 11.726 9.300 1.00 11.07 279 CYS A N 1
ATOM 2166 C CA . CYS A 1 279 ? 4.034 12.744 10.046 1.00 11.73 279 CYS A CA 1
ATOM 2167 C C . CYS A 1 279 ? 3.055 13.490 9.167 1.00 13.25 279 CYS A C 1
ATOM 2168 O O . CYS A 1 279 ? 2.893 14.703 9.283 1.00 10.54 279 CYS A O 1
ATOM 2171 N N . LYS A 1 280 ? 2.345 12.767 8.276 1.00 13.43 280 LYS A N 1
ATOM 2172 C CA . LYS A 1 280 ? 1.464 13.442 7.328 1.00 12.46 280 LYS A CA 1
ATOM 2173 C C . LYS A 1 280 ? 0.387 14.293 7.973 1.00 11.78 280 LYS A C 1
ATOM 2174 O O . LYS A 1 280 ? -0.013 15.306 7.376 1.00 15.61 280 LYS A O 1
ATOM 2180 N N . ASP A 1 281 ? -0.065 13.935 9.164 1.00 10.24 281 ASP A N 1
ATOM 2181 C CA . ASP A 1 281 ? -1.123 14.734 9.779 1.00 8.97 281 ASP A CA 1
ATOM 2182 C C . ASP A 1 281 ? -0.608 15.921 10.611 1.00 8.39 281 ASP A C 1
ATOM 2183 O O . ASP A 1 281 ? -1.467 16.618 11.168 1.00 13.17 281 ASP A O 1
ATOM 2188 N N . LEU A 1 282 ? 0.680 16.139 10.689 1.00 8.30 282 LEU A N 1
ATOM 2189 C CA . LEU A 1 282 ? 1.282 17.176 11.531 1.00 9.35 282 LEU A CA 1
ATOM 2190 C C . LEU A 1 282 ? 1.992 18.253 10.730 1.00 10.81 282 LEU A C 1
ATOM 2191 O O . LEU A 1 282 ? 2.611 17.903 9.719 1.00 10.87 282 LEU A O 1
ATOM 2196 N N . PRO A 1 283 ? 2.022 19.517 11.135 1.00 10.67 283 PRO A N 1
ATOM 2197 C CA . PRO A 1 283 ? 2.910 20.470 10.480 1.00 11.11 283 PRO A CA 1
ATOM 2198 C C . PRO A 1 283 ? 4.373 20.073 10.565 1.00 14.74 283 PRO A C 1
ATOM 2199 O O . PRO A 1 283 ? 4.868 19.695 11.628 1.00 13.02 283 PRO A O 1
ATOM 2203 N N . ILE A 1 284 ? 5.067 20.194 9.440 1.00 9.51 284 ILE A N 1
ATOM 2204 C CA . ILE A 1 284 ? 6.483 19.958 9.343 1.00 9.82 284 ILE A CA 1
ATOM 2205 C C . ILE A 1 284 ? 7.216 21.272 9.065 1.00 11.85 284 ILE A C 1
ATOM 2206 O O . ILE A 1 284 ? 6.823 22.069 8.215 1.00 12.03 284 ILE A O 1
ATOM 2211 N N . CYS A 1 285 ? 8.281 21.459 9.835 1.00 9.24 285 CYS A N 1
ATOM 2212 C CA . CYS A 1 285 ? 9.039 22.701 9.816 1.00 8.87 285 CYS A CA 1
ATOM 2213 C C . CYS A 1 285 ? 10.465 22.431 9.430 1.00 10.46 285 CYS A C 1
ATOM 2214 O O . CYS A 1 285 ? 11.098 21.510 9.979 1.00 14.28 285 CYS A O 1
ATOM 2217 N N . ALA A 1 286 ? 10.984 23.224 8.486 1.00 9.33 286 ALA A N 1
ATOM 2218 C CA . ALA A 1 286 ? 12.366 23.170 8.145 1.00 7.39 286 ALA A CA 1
ATOM 2219 C C . ALA A 1 286 ? 13.184 24.198 8.941 1.00 9.56 286 ALA A C 1
ATOM 2220 O O . ALA A 1 286 ? 12.710 25.336 9.018 1.00 14.71 286 ALA A O 1
ATOM 2222 N N . TYR A 1 287 ? 14.321 23.813 9.489 1.00 11.06 287 TYR A N 1
ATOM 2223 C CA . TYR A 1 287 ? 15.203 24.821 10.094 1.00 11.94 287 TYR A CA 1
ATOM 2224 C C . TYR A 1 287 ? 16.423 25.031 9.173 1.00 7.01 287 TYR A C 1
ATOM 2225 O O . TYR A 1 287 ? 17.296 24.179 9.063 1.00 9.33 287 TYR A O 1
ATOM 2234 N N . HIS A 1 288 ? 16.398 26.237 8.575 1.00 9.89 288 HIS A N 1
ATOM 2235 C CA . HIS A 1 288 ? 17.504 26.707 7.737 1.00 10.14 288 HIS A CA 1
ATOM 2236 C C . HIS A 1 288 ? 18.609 27.213 8.689 1.00 11.26 288 HIS A C 1
ATOM 2237 O O . HIS A 1 288 ? 18.517 28.329 9.210 1.00 12.15 288 HIS A O 1
ATOM 2244 N N . VAL A 1 289 ? 19.568 26.331 8.931 1.00 11.61 289 VAL A N 1
ATOM 2245 C CA . VAL A 1 289 ? 20.484 26.600 10.057 1.00 14.46 289 VAL A CA 1
ATOM 2246 C C . VAL A 1 289 ? 21.602 27.568 9.707 1.00 20.29 289 VAL A C 1
ATOM 2247 O O . VAL A 1 289 ? 21.842 27.938 8.537 1.00 12.04 289 VAL A O 1
ATOM 2251 N N . SER A 1 290 ? 22.296 27.941 10.787 1.00 13.97 290 SER A N 1
ATOM 2252 C CA . SER A 1 290 ? 23.304 28.994 10.716 1.00 15.57 290 SER A CA 1
ATOM 2253 C C . SER A 1 290 ? 24.302 28.736 9.606 1.00 13.57 290 SER A C 1
ATOM 2254 O O . SER A 1 290 ? 24.622 29.666 8.843 1.00 16.03 290 SER A O 1
ATOM 2257 N N . GLY A 1 291 ? 24.803 27.523 9.459 1.00 12.63 291 GLY A N 1
ATOM 2258 C CA . GLY A 1 291 ? 25.823 27.207 8.467 1.00 15.85 291 GLY A CA 1
ATOM 2259 C C . GLY A 1 291 ? 25.232 27.177 7.062 1.00 14.53 291 GLY A C 1
ATOM 2260 O O . GLY A 1 291 ? 25.919 27.543 6.113 1.00 15.72 291 GLY A O 1
ATOM 2261 N N . GLU A 1 292 ? 23.985 26.726 6.930 1.00 12.05 292 GLU A N 1
ATOM 2262 C CA . GLU A 1 292 ? 23.376 26.740 5.588 1.00 11.75 292 GLU A CA 1
ATOM 2263 C C . GLU A 1 292 ? 23.204 28.184 5.143 1.00 11.22 292 GLU A C 1
ATOM 2264 O O . GLU A 1 292 ? 23.496 28.511 3.985 1.00 15.67 292 GLU A O 1
ATOM 2270 N N . TYR A 1 293 ? 22.734 29.044 6.016 1.00 13.37 293 TYR A N 1
ATOM 2271 C CA . TYR A 1 293 ? 22.513 30.472 5.818 1.00 14.42 293 TYR A CA 1
ATOM 2272 C C . TYR A 1 293 ? 23.817 31.168 5.464 1.00 15.08 293 TYR A C 1
ATOM 2273 O O . TYR A 1 293 ? 23.916 31.832 4.433 1.00 16.35 293 TYR A O 1
ATOM 2282 N N . ALA A 1 294 ? 24.831 30.958 6.288 1.00 17.77 294 ALA A N 1
ATOM 2283 C CA . ALA A 1 294 ? 26.138 31.572 6.064 1.00 14.83 294 ALA A CA 1
ATOM 2284 C C . ALA A 1 294 ? 26.742 31.050 4.771 1.00 16.93 294 ALA A C 1
ATOM 2285 O O . ALA A 1 294 ? 27.414 31.818 4.077 1.00 16.21 294 ALA A O 1
ATOM 2287 N N . MET A 1 295 ? 26.496 29.795 4.401 1.00 15.36 295 MET A N 1
ATOM 2288 C CA . MET A 1 295 ? 26.938 29.257 3.129 1.00 17.81 295 MET A CA 1
ATOM 2289 C C . MET A 1 295 ? 26.342 29.978 1.911 1.00 14.71 295 MET A C 1
ATOM 2290 O O . MET A 1 295 ? 27.086 30.241 0.951 1.00 16.14 295 MET A O 1
ATOM 2295 N N . LEU A 1 296 ? 25.048 30.272 1.941 1.00 13.14 296 LEU A N 1
ATOM 2296 C CA . LEU A 1 296 ? 24.378 31.023 0.882 1.00 13.22 296 LEU A CA 1
ATOM 2297 C C . LEU A 1 296 ? 24.992 32.428 0.796 1.00 17.51 296 LEU A C 1
ATOM 2298 O O . LEU A 1 296 ? 25.310 32.878 -0.309 1.00 16.34 296 LEU A O 1
ATOM 2303 N N . HIS A 1 297 ? 25.186 33.088 1.940 1.00 16.20 297 HIS A N 1
ATOM 2304 C CA . HIS A 1 297 ? 25.830 34.418 1.881 1.00 17.97 297 HIS A CA 1
ATOM 2305 C C . HIS A 1 297 ? 27.239 34.338 1.319 1.00 19.02 297 HIS A C 1
ATOM 2306 O O . HIS A 1 297 ? 27.606 35.130 0.440 1.00 19.09 297 HIS A O 1
ATOM 2313 N N . ALA A 1 298 ? 28.069 33.404 1.745 1.00 15.74 298 ALA A N 1
ATOM 2314 C CA . ALA A 1 298 ? 29.424 33.231 1.230 1.00 17.13 298 ALA A CA 1
ATOM 2315 C C . ALA A 1 298 ? 29.440 32.979 -0.282 1.00 20.41 298 ALA A C 1
ATOM 2316 O O . ALA A 1 298 ? 30.262 33.526 -1.039 1.00 23.69 298 ALA A O 1
ATOM 2318 N N . ALA A 1 299 ? 28.544 32.102 -0.749 1.00 16.80 299 ALA A N 1
ATOM 2319 C CA . ALA A 1 299 ? 28.541 31.832 -2.193 1.00 20.78 299 ALA A CA 1
ATOM 2320 C C . ALA A 1 299 ? 28.064 33.050 -2.981 1.00 21.50 299 ALA A C 1
ATOM 2321 O O . ALA A 1 299 ? 28.563 33.306 -4.077 1.00 18.66 299 ALA A O 1
ATOM 2323 N N . ALA A 1 300 ? 27.093 33.781 -2.442 1.00 14.86 300 ALA A N 1
ATOM 2324 C CA . ALA A 1 300 ? 26.585 34.964 -3.125 1.00 17.87 300 ALA A CA 1
ATOM 2325 C C . ALA A 1 300 ? 27.702 36.014 -3.142 1.00 24.05 300 ALA A C 1
ATOM 2326 O O . ALA A 1 300 ? 27.908 36.719 -4.124 1.00 19.86 300 ALA A O 1
ATOM 2328 N N . GLU A 1 301 ? 28.449 36.109 -2.047 1.00 19.33 301 GLU A N 1
ATOM 2329 C CA . GLU A 1 301 ? 29.485 37.141 -2.003 1.00 26.74 301 GLU A CA 1
ATOM 2330 C C . GLU A 1 301 ? 30.570 36.854 -3.032 1.00 23.14 301 GLU A C 1
ATOM 2331 O O . GLU A 1 301 ? 31.202 37.819 -3.473 1.00 28.64 301 GLU A O 1
ATOM 2337 N N . LYS A 1 302 ? 30.754 35.590 -3.368 1.00 21.57 302 LYS A N 1
ATOM 2338 C CA . LYS A 1 302 ? 31.779 35.110 -4.287 1.00 20.08 302 LYS A CA 1
ATOM 2339 C C . LYS A 1 302 ? 31.289 35.141 -5.738 1.00 23.47 302 LYS A C 1
ATOM 2340 O O . LYS A 1 302 ? 32.097 34.882 -6.634 1.00 28.30 302 LYS A O 1
ATOM 2346 N N . GLY A 1 303 ? 30.009 35.434 -5.919 1.00 21.08 303 GLY A N 1
ATOM 2347 C CA . GLY A 1 303 ? 29.284 35.545 -7.167 1.00 15.99 303 GLY A CA 1
ATOM 2348 C C . GLY A 1 303 ? 28.864 34.210 -7.739 1.00 20.91 303 GLY A C 1
ATOM 2349 O O . GLY A 1 303 ? 28.442 34.139 -8.899 1.00 22.56 303 GLY A O 1
ATOM 2350 N N . VAL A 1 304 ? 28.946 33.137 -6.957 1.00 18.96 304 VAL A N 1
ATOM 2351 C CA . VAL A 1 304 ? 28.493 31.812 -7.373 1.00 17.87 304 VAL A CA 1
ATOM 2352 C C . VAL A 1 304 ? 26.992 31.762 -7.632 1.00 15.59 304 VAL A C 1
ATOM 2353 O O . VAL A 1 304 ? 26.532 31.169 -8.617 1.00 19.59 304 VAL A O 1
ATOM 2357 N N . VAL A 1 305 ? 26.193 32.350 -6.772 1.00 17.42 305 VAL A N 1
ATOM 2358 C CA . VAL A 1 305 ? 24.750 32.428 -6.847 1.00 16.25 305 VAL A CA 1
ATOM 2359 C C . VAL A 1 305 ? 24.323 33.851 -6.542 1.00 14.84 305 VAL A C 1
ATOM 2360 O O . VAL A 1 305 ? 25.121 34.651 -6.038 1.00 20.45 305 VAL A O 1
ATOM 2364 N N . ASP A 1 306 ? 23.087 34.156 -6.874 1.00 16.67 306 ASP A N 1
ATOM 2365 C CA . ASP A 1 306 ? 22.441 35.403 -6.520 1.00 17.50 306 ASP A CA 1
ATOM 2366 C C . ASP A 1 306 ? 21.721 35.198 -5.178 1.00 19.75 306 ASP A C 1
ATOM 2367 O O . ASP A 1 306 ? 20.905 34.273 -5.097 1.00 17.29 306 ASP A O 1
ATOM 2372 N N . LEU A 1 307 ? 21.985 35.981 -4.142 1.00 17.16 307 LEU A N 1
ATOM 2373 C CA . LEU A 1 307 ? 21.356 35.722 -2.849 1.00 18.61 307 LEU A CA 1
ATOM 2374 C C . LEU A 1 307 ? 19.850 35.538 -2.852 1.00 14.70 307 LEU A C 1
ATOM 2375 O O . LEU A 1 307 ? 19.299 34.548 -2.333 1.00 16.41 307 LEU A O 1
ATOM 2380 N N . LYS A 1 308 ? 19.105 36.468 -3.436 1.00 14.57 308 LYS A N 1
ATOM 2381 C CA . LYS A 1 308 ? 17.649 36.397 -3.447 1.00 16.97 308 LYS A CA 1
ATOM 2382 C C . LYS A 1 308 ? 17.185 35.151 -4.212 1.00 16.74 308 LYS A C 1
ATOM 2383 O O . LYS A 1 308 ? 16.314 34.404 -3.780 1.00 17.65 308 LYS A O 1
ATOM 2389 N N . THR A 1 309 ? 17.780 34.944 -5.374 1.00 15.59 309 THR A N 1
ATOM 2390 C CA . THR A 1 309 ? 17.424 33.790 -6.209 1.00 19.95 309 THR A CA 1
ATOM 2391 C C . THR A 1 309 ? 17.607 32.468 -5.448 1.00 14.26 309 THR A C 1
ATOM 2392 O O . THR A 1 309 ? 16.673 31.678 -5.428 1.00 15.72 309 THR A O 1
ATOM 2396 N N . ILE A 1 310 ? 18.774 32.273 -4.862 1.00 16.10 310 ILE A N 1
ATOM 2397 C CA . ILE A 1 310 ? 19.014 30.978 -4.207 1.00 14.17 310 ILE A CA 1
ATOM 2398 C C . ILE A 1 310 ? 18.233 30.918 -2.898 1.00 14.80 310 ILE A C 1
ATOM 2399 O O . ILE A 1 310 ? 17.896 29.814 -2.463 1.00 13.27 310 ILE A O 1
ATOM 2404 N N . ALA A 1 311 ? 17.925 32.055 -2.304 1.00 14.78 311 ALA A N 1
ATOM 2405 C CA . ALA A 1 311 ? 17.099 32.032 -1.089 1.00 14.21 311 ALA A CA 1
ATOM 2406 C C . ALA A 1 311 ? 15.719 31.512 -1.471 1.00 18.34 311 ALA A C 1
ATOM 2407 O O . ALA A 1 311 ? 15.138 30.645 -0.830 1.00 16.60 311 ALA A O 1
ATOM 2409 N N . PHE A 1 312 ? 15.178 32.040 -2.587 1.00 15.17 312 PHE A N 1
ATOM 2410 C CA . PHE A 1 312 ? 13.882 31.492 -2.992 1.00 14.58 312 PHE A CA 1
ATOM 2411 C C . PHE A 1 312 ? 14.006 30.036 -3.409 1.00 12.27 312 PHE A C 1
ATOM 2412 O O . PHE A 1 312 ? 13.111 29.250 -3.125 1.00 13.28 312 PHE A O 1
ATOM 2420 N N . GLU A 1 313 ? 15.090 29.670 -4.100 1.00 12.80 313 GLU A N 1
ATOM 2421 C CA . GLU A 1 313 ? 15.230 28.301 -4.564 1.00 17.11 313 GLU A CA 1
ATOM 2422 C C . GLU A 1 313 ? 15.259 27.329 -3.379 1.00 15.72 313 GLU A C 1
ATOM 2423 O O . GLU A 1 313 ? 14.477 26.372 -3.391 1.00 13.16 313 GLU A O 1
ATOM 2429 N N . SER A 1 314 ? 16.124 27.614 -2.408 1.00 14.22 314 SER A N 1
ATOM 2430 C CA . SER A 1 314 ? 16.246 26.770 -1.211 1.00 14.52 314 SER A CA 1
ATOM 2431 C C . SER A 1 314 ? 14.955 26.733 -0.407 1.00 12.05 314 SER A C 1
ATOM 2432 O O . SER A 1 314 ? 14.487 25.666 0.011 1.00 11.08 314 SER A O 1
ATOM 2435 N N . HIS A 1 315 ? 14.306 27.879 -0.192 1.00 11.21 315 HIS A N 1
ATOM 2436 C CA . HIS A 1 315 ? 13.104 27.860 0.657 1.00 12.65 315 HIS A CA 1
ATOM 2437 C C . HIS A 1 315 ? 11.928 27.226 -0.054 1.00 15.08 315 HIS A C 1
ATOM 2438 O O . HIS A 1 315 ? 11.083 26.551 0.567 1.00 13.64 315 HIS A O 1
ATOM 2445 N N . GLN A 1 316 ? 11.859 27.397 -1.384 1.00 14.41 316 GLN A N 1
ATOM 2446 C CA . GLN A 1 316 ? 10.831 26.671 -2.129 1.00 19.55 316 GLN A CA 1
ATOM 2447 C C . GLN A 1 316 ? 11.079 25.158 -2.036 1.00 10.70 316 GLN A C 1
ATOM 2448 O O . GLN A 1 316 ? 10.135 24.360 -2.044 1.00 13.30 316 GLN A O 1
ATOM 2454 N N . GLY A 1 317 ? 12.349 24.786 -1.954 1.00 11.22 317 GLY A N 1
ATOM 2455 C CA . GLY A 1 317 ? 12.792 23.403 -1.787 1.00 11.42 317 GLY A CA 1
ATOM 2456 C C . GLY A 1 317 ? 12.153 22.795 -0.544 1.00 11.20 317 GLY A C 1
ATOM 2457 O O . GLY A 1 317 ? 11.653 21.664 -0.564 1.00 10.46 317 GLY A O 1
ATOM 2458 N N . PHE A 1 318 ? 12.196 23.571 0.563 1.00 11.91 318 PHE A N 1
ATOM 2459 C CA . PHE A 1 318 ? 11.591 23.038 1.785 1.00 12.06 318 PHE A CA 1
ATOM 2460 C C . PHE A 1 318 ? 10.119 22.691 1.590 1.00 8.55 318 PHE A C 1
ATOM 2461 O O . PHE A 1 318 ? 9.674 21.611 1.998 1.00 11.24 318 PHE A O 1
ATOM 2469 N N . LEU A 1 319 ? 9.368 23.610 0.977 1.00 9.96 319 LEU A N 1
ATOM 2470 C CA . LEU A 1 319 ? 7.932 23.418 0.758 1.00 11.02 319 LEU A CA 1
ATOM 2471 C C . LEU A 1 319 ? 7.717 22.234 -0.190 1.00 7.84 319 LEU A C 1
ATOM 2472 O O . LEU A 1 319 ? 6.808 21.425 0.025 1.00 11.52 319 LEU A O 1
ATOM 2477 N N . ARG A 1 320 ? 8.572 22.131 -1.211 1.00 10.70 320 ARG A N 1
ATOM 2478 C CA . ARG A 1 320 ? 8.435 21.030 -2.167 1.00 10.79 320 ARG A CA 1
ATOM 2479 C C . ARG A 1 320 ? 8.570 19.682 -1.456 1.00 9.36 320 ARG A C 1
ATOM 2480 O O . ARG A 1 320 ? 7.837 18.741 -1.737 1.00 9.87 320 ARG A O 1
ATOM 2488 N N . ALA A 1 321 ? 9.521 19.620 -0.516 1.00 7.24 321 ALA A N 1
ATOM 2489 C CA . ALA A 1 321 ? 9.806 18.392 0.217 1.00 8.81 321 ALA A CA 1
ATOM 2490 C C . ALA A 1 321 ? 8.779 18.069 1.313 1.00 8.04 321 ALA A C 1
ATOM 2491 O O . ALA A 1 321 ? 8.895 16.988 1.904 1.00 11.55 321 ALA A O 1
ATOM 2493 N N . GLY A 1 322 ? 7.821 18.946 1.580 1.00 8.53 322 GLY A N 1
ATOM 2494 C CA . GLY A 1 322 ? 6.701 18.624 2.463 1.00 10.20 322 GLY A CA 1
ATOM 2495 C C . GLY A 1 322 ? 6.625 19.576 3.653 1.00 12.09 322 GLY A C 1
ATOM 2496 O O . GLY A 1 322 ? 5.641 19.536 4.399 1.00 12.45 322 GLY A O 1
ATOM 2497 N N . ALA A 1 323 ? 7.612 20.445 3.855 1.00 10.38 323 ALA A N 1
ATOM 2498 C CA . ALA A 1 323 ? 7.438 21.407 4.960 1.00 13.37 323 ALA A CA 1
ATOM 2499 C C . ALA A 1 323 ? 6.341 22.421 4.700 1.00 11.04 323 ALA A C 1
ATOM 2500 O O . ALA A 1 323 ? 6.097 22.790 3.540 1.00 12.61 323 ALA A O 1
ATOM 2502 N N . ARG A 1 324 ? 5.713 22.926 5.761 1.00 11.66 324 ARG A N 1
ATOM 2503 C CA . ARG A 1 324 ? 4.788 24.042 5.635 1.00 9.43 324 ARG A CA 1
ATOM 2504 C C . ARG A 1 324 ? 5.170 25.227 6.541 1.00 13.03 324 ARG A C 1
ATOM 2505 O O . ARG A 1 324 ? 4.436 26.221 6.566 1.00 12.79 324 ARG A O 1
ATOM 2513 N N . LEU A 1 325 ? 6.285 25.099 7.234 1.00 12.54 325 LEU A N 1
ATOM 2514 C CA . LEU A 1 325 ? 6.825 26.111 8.132 1.00 10.43 325 LEU A CA 1
ATOM 2515 C C . LEU A 1 325 ? 8.326 26.153 7.940 1.00 12.90 325 LEU A C 1
ATOM 2516 O O . LEU A 1 325 ? 8.935 25.120 7.628 1.00 13.01 325 LEU A O 1
ATOM 2521 N N . ILE A 1 326 ? 8.902 27.349 8.119 1.00 12.58 326 ILE A N 1
ATOM 2522 C CA . ILE A 1 326 ? 10.333 27.513 7.960 1.00 10.27 326 ILE A CA 1
ATOM 2523 C C . ILE A 1 326 ? 10.916 28.415 9.041 1.00 10.95 326 ILE A C 1
ATOM 2524 O O . ILE A 1 326 ? 10.508 29.577 9.096 1.00 13.23 326 ILE A O 1
ATOM 2529 N N . ILE A 1 327 ? 11.818 27.827 9.826 1.00 11.68 327 ILE A N 1
ATOM 2530 C CA . ILE A 1 327 ? 12.648 28.695 10.694 1.00 10.81 327 ILE A CA 1
ATOM 2531 C C . ILE A 1 327 ? 13.842 29.186 9.889 1.00 7.98 327 ILE A C 1
ATOM 2532 O O . ILE A 1 327 ? 14.634 28.387 9.404 1.00 11.70 327 ILE A O 1
ATOM 2537 N N . THR A 1 328 ? 13.971 30.508 9.720 1.00 12.89 328 THR A N 1
ATOM 2538 C CA . THR A 1 328 ? 15.025 30.998 8.816 1.00 12.58 328 THR A CA 1
ATOM 2539 C C . THR A 1 328 ? 15.541 32.391 9.205 1.00 9.97 328 THR A C 1
ATOM 2540 O O . THR A 1 328 ? 14.713 33.244 9.546 1.00 12.98 328 THR A O 1
ATOM 2544 N N . TYR A 1 329 ? 16.861 32.535 9.146 1.00 12.24 329 TYR A N 1
ATOM 2545 C CA . TYR A 1 329 ? 17.514 33.823 9.417 1.00 14.70 329 TYR A CA 1
ATOM 2546 C C . TYR A 1 329 ? 17.232 34.797 8.289 1.00 15.28 329 TYR A C 1
ATOM 2547 O O . TYR A 1 329 ? 17.458 36.010 8.384 1.00 17.70 329 TYR A O 1
ATOM 2556 N N . LEU A 1 330 ? 16.680 34.314 7.171 1.00 14.99 330 LEU A N 1
ATOM 2557 C CA . LEU A 1 330 ? 16.278 35.214 6.086 1.00 16.61 330 LEU A CA 1
ATOM 2558 C C . LEU A 1 330 ? 14.854 35.716 6.204 1.00 2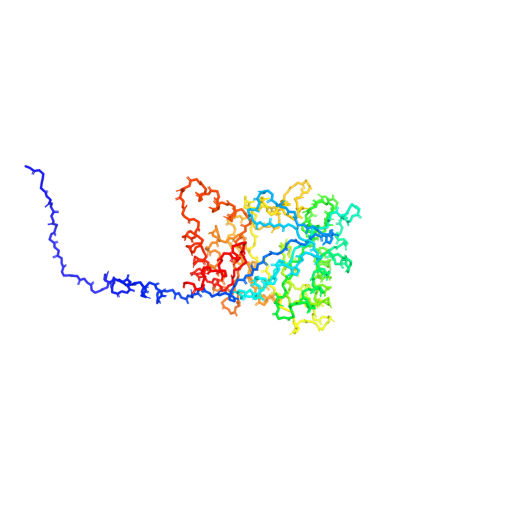0.83 330 LEU A C 1
ATOM 2559 O O . LEU A 1 330 ? 14.297 36.291 5.240 1.00 20.41 330 LEU A O 1
ATOM 2564 N N . ALA A 1 331 ? 14.187 35.544 7.345 1.00 14.60 331 ALA A N 1
ATOM 2565 C CA . ALA A 1 331 ? 12.826 36.040 7.484 1.00 12.25 331 ALA A CA 1
ATOM 2566 C C . ALA A 1 331 ? 12.703 37.537 7.174 1.00 15.53 331 ALA A C 1
ATOM 2567 O O . ALA A 1 331 ? 11.766 37.887 6.443 1.00 17.44 331 ALA A O 1
ATOM 2569 N N . PRO A 1 332 ? 13.567 38.409 7.671 1.00 18.39 332 PRO A N 1
ATOM 2570 C CA . PRO A 1 332 ? 13.401 39.842 7.325 1.00 14.28 332 PRO A CA 1
ATOM 2571 C C . PRO A 1 332 ? 13.420 40.058 5.821 1.00 16.56 332 PRO A C 1
ATOM 2572 O O . PRO A 1 332 ? 12.560 40.777 5.316 1.00 22.97 332 PRO A O 1
ATOM 2576 N N . GLU A 1 333 ? 14.351 39.439 5.108 1.00 16.56 333 GLU A N 1
ATOM 2577 C CA . GLU A 1 333 ? 14.371 39.562 3.647 1.00 19.22 333 GLU A CA 1
ATOM 2578 C C . GLU A 1 333 ? 13.074 39.096 3.016 1.00 21.24 333 GLU A C 1
ATOM 2579 O O . GLU A 1 333 ? 12.504 39.759 2.139 1.00 17.98 333 GLU A O 1
ATOM 2585 N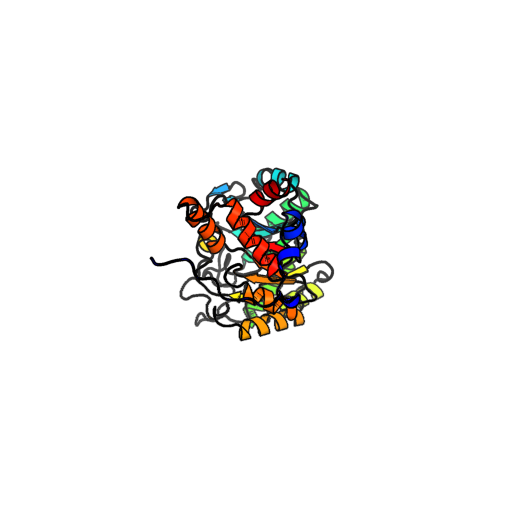 N . PHE A 1 334 ? 12.570 37.939 3.449 1.00 18.34 334 PHE A N 1
ATOM 2586 C CA . PHE A 1 334 ? 11.345 37.429 2.843 1.00 17.10 334 PHE A CA 1
ATOM 2587 C C . PHE A 1 334 ? 10.140 38.291 3.184 1.00 16.58 334 PHE A C 1
ATOM 2588 O O . PHE A 1 334 ? 9.175 38.371 2.428 1.00 19.41 334 PHE A O 1
ATOM 2596 N N . LEU A 1 335 ? 10.102 38.960 4.341 1.00 18.17 335 LEU A N 1
ATOM 2597 C CA . LEU A 1 335 ? 8.935 39.795 4.627 1.00 18.65 335 LEU A CA 1
ATOM 2598 C C . LEU A 1 335 ? 8.859 40.981 3.658 1.00 19.14 335 LEU A C 1
ATOM 2599 O O . LEU A 1 335 ? 7.741 41.449 3.447 1.00 27.24 335 LEU A O 1
ATOM 2604 N N . ASP A 1 336 ? 9.997 41.389 3.111 1.00 18.26 336 ASP A N 1
ATOM 2605 C CA . ASP A 1 336 ? 10.038 42.347 2.001 1.00 19.59 336 ASP A CA 1
ATOM 2606 C C . ASP A 1 336 ? 9.851 41.664 0.649 1.00 27.30 336 ASP A C 1
ATOM 2607 O O . ASP A 1 336 ? 9.057 42.070 -0.203 1.00 21.60 336 ASP A O 1
ATOM 2612 N N . TRP A 1 337 ? 10.589 40.582 0.376 1.00 24.85 337 TRP A N 1
ATOM 2613 C CA . TRP A 1 337 ? 10.473 39.983 -0.957 1.00 21.13 337 TRP A CA 1
ATOM 2614 C C . TRP A 1 337 ? 9.087 39.458 -1.292 1.00 25.30 337 TRP A C 1
ATOM 2615 O O . TRP A 1 337 ? 8.726 39.490 -2.472 1.00 24.92 337 TRP A O 1
ATOM 2626 N N . LEU A 1 338 ? 8.300 38.956 -0.340 1.00 18.12 338 LEU A N 1
ATOM 2627 C CA . LEU A 1 338 ? 6.999 38.383 -0.665 1.00 17.33 338 LEU A CA 1
ATOM 2628 C C . LEU A 1 338 ? 5.935 39.431 -0.933 1.00 25.14 338 LEU A C 1
ATOM 2629 O O . LEU A 1 338 ? 4.809 39.157 -1.377 1.00 33.14 338 LEU A O 1
ATOM 2634 N N . ASP A 1 339 ? 6.227 40.708 -0.681 1.00 30.14 339 ASP A N 1
ATOM 2635 C CA . ASP A 1 339 ? 5.235 41.713 -1.099 1.00 37.93 339 ASP A CA 1
ATOM 2636 C C . ASP A 1 339 ? 5.132 41.765 -2.629 1.00 51.89 339 ASP A C 1
ATOM 2637 O O . ASP A 1 339 ? 4.050 41.708 -3.215 1.00 61.75 339 ASP A O 1
ATOM 2642 N N . GLU A 1 340 ? 6.291 41.873 -3.259 1.00 56.42 340 GLU A N 1
ATOM 2643 C CA . GLU A 1 340 ? 6.526 41.956 -4.687 1.00 57.17 340 GLU A CA 1
ATOM 2644 C C . GLU A 1 340 ? 6.299 40.624 -5.396 1.00 65.60 340 GLU A C 1
ATOM 2645 O O . GLU A 1 340 ? 5.187 40.091 -5.398 1.00 77.03 340 GLU A O 1
#

Nearest PDB structures (foldseek):
  1ylv-assembly1_A  TM=1.002E+00  e=2.823E-65  Saccharomyces cerevisiae
  1h7r-assembly1_A  TM=9.909E-01  e=5.009E-63  Saccharomyces cerevisiae
  5hms-assembly1_A  TM=9.837E-01  e=5.107E-43  Homo sapiens
  1e51-assembly1_A  TM=9.808E-01  e=1.083E-40  Homo sapiens
  2z1b-assembly2_B  TM=9.565E-01  e=1.739E-37  Mus musculus